Protein AF-A0A2N6BPS7-F1 (afdb_monomer)

Mean predicted aligned error: 17.04 Å

Structure (mmCIF, N/CA/C/O backbone):
data_AF-A0A2N6BPS7-F1
#
_entry.id   AF-A0A2N6BPS7-F1
#
loop_
_atom_site.group_PDB
_atom_site.id
_atom_site.type_symbol
_atom_site.label_atom_id
_atom_site.label_alt_id
_atom_site.label_comp_id
_atom_site.label_asym_id
_atom_site.label_entity_id
_atom_site.label_seq_id
_atom_site.pdbx_PDB_ins_code
_atom_site.Cartn_x
_atom_site.Cartn_y
_atom_site.Cartn_z
_atom_site.occupancy
_atom_site.B_iso_or_equiv
_atom_site.auth_seq_id
_atom_site.auth_comp_id
_atom_site.auth_asym_id
_atom_site.auth_atom_id
_atom_site.pdbx_PDB_model_num
ATOM 1 N N . MET A 1 1 ? -0.741 11.183 -19.693 1.00 70.31 1 MET A N 1
ATOM 2 C CA . MET A 1 1 ? -1.559 11.197 -18.468 1.00 70.31 1 MET A CA 1
ATOM 3 C C . MET A 1 1 ? -0.658 11.406 -17.263 1.00 70.31 1 MET A C 1
ATOM 5 O O . MET A 1 1 ? 0.378 10.747 -17.162 1.00 70.31 1 MET A O 1
ATOM 9 N N . LEU A 1 2 ? -1.003 12.366 -16.413 1.00 84.62 2 LEU A N 1
ATOM 10 C CA . LEU A 1 2 ? -0.282 12.670 -15.183 1.00 84.62 2 LEU A CA 1
ATOM 11 C C . LEU A 1 2 ? -0.725 11.719 -14.065 1.00 84.62 2 LEU A C 1
ATOM 13 O O . LEU A 1 2 ? -1.817 11.163 -14.096 1.00 84.62 2 LEU A O 1
ATOM 17 N N . GLU A 1 3 ? 0.127 11.543 -13.060 1.00 84.06 3 GLU A N 1
ATOM 18 C CA . GLU A 1 3 ? -0.189 10.734 -11.872 1.00 84.06 3 GLU A CA 1
ATOM 19 C C . GLU A 1 3 ? -1.442 11.251 -11.153 1.00 84.06 3 GLU A C 1
ATOM 21 O O . GLU A 1 3 ? -2.293 10.469 -10.745 1.00 84.06 3 GLU A O 1
ATOM 26 N N . ARG A 1 4 ? -1.616 12.577 -11.141 1.00 89.88 4 ARG A N 1
ATOM 27 C CA . ARG A 1 4 ? -2.805 13.255 -10.623 1.00 89.88 4 ARG A CA 1
ATOM 28 C C . ARG A 1 4 ? -4.097 12.834 -11.327 1.00 89.88 4 ARG A C 1
ATOM 30 O O . ARG A 1 4 ? -5.117 12.706 -10.665 1.00 89.88 4 ARG A O 1
ATOM 37 N N . ASP A 1 5 ? -4.056 12.602 -12.639 1.00 90.56 5 ASP A N 1
ATOM 38 C CA . ASP A 1 5 ? -5.239 12.194 -13.408 1.00 90.56 5 ASP A CA 1
ATOM 39 C C . ASP A 1 5 ? -5.647 10.760 -13.043 1.00 90.56 5 ASP A C 1
ATOM 41 O O . ASP A 1 5 ? -6.827 10.460 -12.882 1.00 90.56 5 ASP A O 1
ATOM 45 N N . ILE A 1 6 ? -4.656 9.875 -12.870 1.00 90.88 6 ILE A N 1
ATOM 46 C CA . ILE A 1 6 ? -4.868 8.497 -12.406 1.00 90.88 6 ILE A CA 1
ATOM 47 C C . ILE A 1 6 ? -5.486 8.517 -11.005 1.00 90.88 6 ILE A C 1
ATOM 49 O O . ILE A 1 6 ? -6.453 7.808 -10.733 1.00 90.88 6 ILE A O 1
ATOM 53 N N . GLN A 1 7 ? -4.923 9.338 -10.122 1.00 94.31 7 GLN A N 1
ATOM 54 C CA . GLN A 1 7 ? -5.381 9.484 -8.750 1.00 94.31 7 GLN A CA 1
ATOM 55 C C . GLN A 1 7 ? -6.817 10.006 -8.679 1.00 94.31 7 GLN A C 1
ATOM 57 O O . GLN A 1 7 ? -7.627 9.437 -7.953 1.00 94.31 7 GLN A O 1
ATOM 62 N N . GLU A 1 8 ? -7.145 11.035 -9.465 1.00 94.94 8 GLU A N 1
ATOM 63 C CA . GLU A 1 8 ? -8.507 11.562 -9.577 1.00 94.94 8 GLU A CA 1
ATOM 64 C C . GLU A 1 8 ? -9.477 10.484 -10.068 1.00 94.94 8 GLU A C 1
ATOM 66 O O . GLU A 1 8 ? -10.518 10.258 -9.455 1.00 94.94 8 GLU A O 1
ATOM 71 N N . TYR A 1 9 ? -9.102 9.746 -11.118 1.00 92.56 9 TYR A N 1
ATOM 72 C CA . TYR A 1 9 ? -9.930 8.673 -11.655 1.00 92.56 9 TYR A CA 1
ATOM 73 C C . TYR A 1 9 ? -10.255 7.607 -10.604 1.00 92.56 9 TYR A C 1
ATOM 75 O O . TYR A 1 9 ? -11.421 7.250 -10.451 1.00 92.56 9 TYR A O 1
ATOM 83 N N . PHE A 1 10 ? -9.260 7.109 -9.864 1.00 93.25 10 PHE A N 1
ATOM 84 C CA . PHE A 1 10 ? -9.488 6.095 -8.828 1.00 93.25 10 PHE A CA 1
ATOM 85 C C . PHE A 1 10 ? -10.231 6.639 -7.606 1.00 93.25 10 PHE A C 1
ATOM 87 O O . PHE A 1 10 ? -10.987 5.899 -6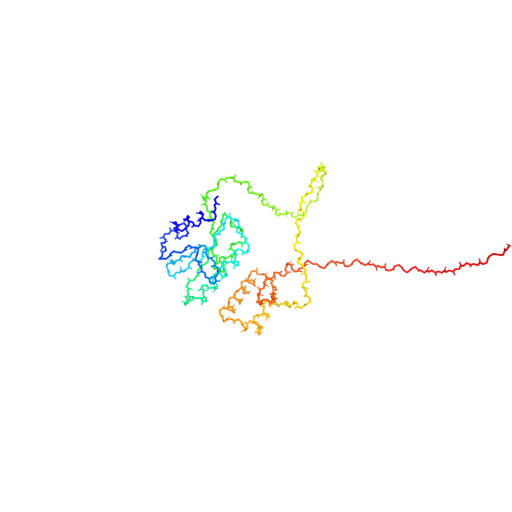.980 1.00 93.25 10 PHE A O 1
ATOM 94 N N . PHE A 1 11 ? -10.041 7.915 -7.270 1.00 95.56 11 PHE A N 1
ATOM 95 C CA . PHE A 1 11 ? -10.764 8.568 -6.182 1.00 95.56 11 PHE A CA 1
ATOM 96 C C . PHE A 1 11 ? -12.259 8.739 -6.488 1.00 95.56 11 PHE A C 1
ATOM 98 O O . PHE A 1 11 ? -13.098 8.596 -5.593 1.00 95.56 11 PHE A O 1
ATOM 105 N N . GLU A 1 12 ? -12.589 9.016 -7.749 1.00 95.00 12 GLU A N 1
ATOM 106 C CA . GLU A 1 12 ? -13.969 9.129 -8.230 1.00 95.00 12 GLU A CA 1
ATOM 107 C C . GLU A 1 12 ? -14.581 7.779 -8.627 1.00 95.00 12 GLU A C 1
ATOM 109 O O . GLU A 1 12 ? -15.800 7.648 -8.661 1.00 95.00 12 GLU A O 1
ATOM 114 N N . ASN A 1 13 ? -13.757 6.756 -8.882 1.00 92.94 13 ASN A N 1
ATOM 115 C CA . ASN A 1 13 ? -14.203 5.423 -9.295 1.00 92.94 13 ASN A CA 1
ATOM 116 C C . ASN A 1 13 ? -13.609 4.296 -8.417 1.00 92.94 13 ASN A C 1
ATOM 118 O O . ASN A 1 13 ? -12.912 3.409 -8.933 1.00 92.94 13 ASN A O 1
ATOM 122 N N . PRO A 1 14 ? -13.874 4.274 -7.096 1.00 92.50 14 PRO A N 1
ATOM 123 C CA . PRO A 1 14 ? -13.318 3.271 -6.180 1.00 92.50 14 PRO A CA 1
ATOM 124 C C . PRO A 1 14 ? -13.726 1.829 -6.529 1.00 92.50 14 PRO A C 1
ATOM 126 O O . PRO A 1 14 ? -12.973 0.886 -6.266 1.00 92.50 14 PRO A O 1
ATOM 129 N N . GLN A 1 15 ? -14.866 1.636 -7.199 1.00 90.31 15 GLN A N 1
ATOM 130 C CA . GLN A 1 15 ? -15.349 0.348 -7.704 1.00 90.31 15 GLN A CA 1
ATOM 131 C C . GLN A 1 15 ? -14.377 -0.329 -8.681 1.00 90.31 15 GLN A C 1
ATOM 133 O O . GLN A 1 15 ? -14.399 -1.549 -8.831 1.00 90.31 15 GLN A O 1
ATOM 138 N N . VAL A 1 16 ? -13.471 0.425 -9.311 1.00 89.12 16 VAL A N 1
ATOM 139 C CA . VAL A 1 16 ? -12.416 -0.157 -10.157 1.00 89.12 16 VAL A CA 1
ATOM 140 C C . VAL A 1 16 ? -11.470 -1.031 -9.326 1.00 89.12 16 VAL A C 1
ATOM 142 O O . VAL A 1 16 ? -10.963 -2.039 -9.819 1.00 89.12 16 VAL A O 1
ATOM 145 N N . ILE A 1 17 ? -11.263 -0.678 -8.055 1.00 89.12 17 ILE A N 1
ATOM 146 C CA . ILE A 1 17 ? -10.413 -1.418 -7.116 1.00 89.12 17 ILE A CA 1
ATOM 147 C C . ILE A 1 17 ? -11.262 -2.385 -6.284 1.00 89.12 17 ILE A C 1
ATOM 149 O O . ILE A 1 17 ? -10.925 -3.563 -6.160 1.00 89.12 17 ILE A O 1
ATOM 153 N N . PHE A 1 18 ? -12.394 -1.915 -5.755 1.00 89.81 18 PHE A N 1
ATOM 154 C CA . PHE A 1 18 ? -13.196 -2.648 -4.768 1.00 89.81 18 PHE A CA 1
ATOM 155 C C . PHE A 1 18 ? -14.409 -3.395 -5.348 1.00 89.81 18 PHE A C 1
ATOM 157 O O . PHE A 1 18 ? -15.172 -4.012 -4.600 1.00 89.81 18 PHE A O 1
ATOM 164 N N . LYS A 1 19 ? -14.561 -3.404 -6.680 1.00 84.88 19 LYS A N 1
ATOM 165 C CA . LYS A 1 19 ? -15.618 -4.058 -7.477 1.00 84.88 19 LYS A CA 1
ATOM 166 C C . LYS A 1 19 ? -17.040 -3.581 -7.180 1.00 84.88 19 LYS A C 1
ATOM 168 O O . LYS A 1 19 ? -17.652 -2.946 -8.024 1.00 84.88 19 LYS A O 1
ATOM 173 N N . THR A 1 20 ? -17.582 -3.943 -6.022 1.00 80.88 20 THR A N 1
ATOM 174 C CA . THR A 1 20 ? -18.985 -3.698 -5.640 1.00 80.88 20 THR A CA 1
ATOM 175 C C . THR A 1 20 ? -19.116 -3.017 -4.283 1.00 80.88 20 THR A C 1
ATOM 177 O O . THR A 1 20 ? -20.228 -2.857 -3.791 1.00 80.88 20 THR A O 1
ATOM 180 N N . LYS A 1 21 ? -17.995 -2.687 -3.637 1.00 88.00 21 LYS A N 1
ATOM 181 C CA . LYS A 1 21 ? -17.986 -2.100 -2.300 1.00 88.00 21 LYS A CA 1
ATOM 182 C C . LYS A 1 21 ? -17.689 -0.613 -2.392 1.00 88.00 21 LYS A C 1
ATOM 184 O O . LYS A 1 21 ? -16.664 -0.225 -2.949 1.00 88.00 21 LYS A O 1
ATOM 189 N N . GLU A 1 22 ? -18.576 0.181 -1.811 1.00 92.00 22 GLU A N 1
ATOM 190 C CA . GLU A 1 22 ? -18.392 1.620 -1.674 1.00 92.00 22 GLU A CA 1
ATOM 191 C C . GLU A 1 22 ? -17.576 1.931 -0.410 1.00 92.00 22 GLU A C 1
ATOM 193 O O . GLU A 1 22 ? -17.849 1.359 0.653 1.00 92.00 22 GLU A O 1
ATOM 198 N N . PRO A 1 23 ? -16.575 2.822 -0.483 1.00 94.44 23 PRO A N 1
ATOM 199 C CA . PRO A 1 23 ? -15.844 3.253 0.699 1.00 94.44 23 PRO A CA 1
ATOM 200 C C . PRO A 1 23 ? -16.729 4.042 1.670 1.00 94.44 23 PRO A C 1
ATOM 202 O O . PRO A 1 23 ? -17.398 4.997 1.281 1.00 94.44 23 PRO A O 1
ATOM 205 N N . LYS A 1 24 ? -16.656 3.708 2.964 1.00 96.19 24 LYS A N 1
ATOM 206 C CA . LYS A 1 24 ? -17.214 4.524 4.057 1.00 96.19 24 LYS A CA 1
ATOM 207 C C . LYS A 1 24 ? -16.483 5.864 4.174 1.00 96.19 24 LYS A C 1
ATOM 209 O O . LYS A 1 24 ? -17.080 6.866 4.552 1.00 96.19 24 LYS A O 1
ATOM 214 N N . GLN A 1 25 ? -15.182 5.870 3.883 1.00 96.25 25 GLN A N 1
ATOM 215 C CA . GLN A 1 25 ? -14.341 7.068 3.865 1.00 96.25 25 GLN A CA 1
ATOM 216 C C . GLN A 1 25 ? -13.385 7.011 2.676 1.00 96.25 25 GLN A C 1
ATOM 218 O O . GLN A 1 25 ? -12.882 5.937 2.334 1.00 96.25 25 GLN A O 1
ATOM 223 N N . LYS A 1 26 ? -13.119 8.174 2.076 1.00 97.06 26 LYS A N 1
ATOM 224 C CA . LYS A 1 26 ? -12.102 8.354 1.041 1.00 97.06 26 LYS A CA 1
ATOM 225 C C . LYS A 1 26 ? -11.266 9.595 1.328 1.00 97.06 26 LYS A C 1
ATOM 227 O O . LYS A 1 26 ? -11.815 10.659 1.603 1.00 97.06 26 LYS A O 1
ATOM 232 N N . ALA A 1 27 ? -9.952 9.461 1.230 1.00 97.50 27 ALA A N 1
ATOM 233 C CA . ALA A 1 27 ? -9.010 10.566 1.281 1.00 97.50 27 ALA A CA 1
ATOM 234 C C . ALA A 1 27 ? -8.020 10.453 0.119 1.00 97.50 27 ALA A C 1
ATOM 236 O O . ALA A 1 27 ? -7.554 9.366 -0.225 1.00 97.50 27 ALA A O 1
ATOM 237 N N . LYS A 1 28 ? -7.714 11.602 -0.479 1.00 97.06 28 LYS A N 1
ATOM 238 C CA . LYS A 1 28 ? -6.693 11.770 -1.509 1.00 97.06 28 LYS A CA 1
ATOM 239 C C . LYS A 1 28 ? -5.547 12.566 -0.902 1.00 97.06 28 LYS A C 1
ATOM 241 O O . LYS A 1 28 ? -5.817 13.508 -0.161 1.00 97.06 28 LYS A O 1
ATOM 246 N N . GLU A 1 29 ? -4.304 12.216 -1.228 1.00 96.50 29 GLU A N 1
ATOM 247 C CA . GLU A 1 29 ? -3.124 12.931 -0.721 1.00 96.50 29 GLU A CA 1
ATOM 248 C C . GLU A 1 29 ? -3.081 12.977 0.825 1.00 96.50 29 GLU A C 1
ATOM 250 O O . GLU A 1 29 ? -2.721 13.990 1.429 1.00 96.50 29 GLU A O 1
ATOM 255 N N . TYR A 1 30 ? -3.464 11.874 1.480 1.00 97.31 30 TYR A N 1
ATOM 256 C CA . TYR A 1 30 ? -3.534 11.800 2.940 1.00 97.31 30 TYR A CA 1
ATOM 257 C C . TYR A 1 30 ? -2.142 11.977 3.546 1.00 97.31 30 TYR A C 1
ATOM 259 O O . TYR A 1 30 ? -1.217 11.229 3.228 1.00 97.31 30 TYR A O 1
ATOM 267 N N . SER A 1 31 ? -1.988 12.983 4.404 1.00 96.75 31 SER A N 1
ATOM 268 C CA . SER A 1 31 ? -0.700 13.320 5.005 1.00 96.75 31 SER A CA 1
ATOM 269 C C . SER A 1 31 ? -0.548 12.681 6.380 1.00 96.75 31 SER A C 1
ATOM 271 O O . SER A 1 31 ? -1.413 12.852 7.232 1.00 96.75 31 SER A O 1
ATOM 273 N N . ILE A 1 32 ? 0.572 11.993 6.600 1.00 95.44 32 ILE A N 1
ATOM 274 C CA . ILE A 1 32 ? 0.926 11.348 7.868 1.00 95.44 32 ILE A CA 1
ATOM 275 C C . ILE A 1 32 ? 2.421 11.503 8.127 1.00 95.44 32 ILE A C 1
ATOM 277 O O . ILE A 1 32 ? 3.236 11.186 7.263 1.00 95.44 32 ILE A O 1
ATOM 281 N N . ASN A 1 33 ? 2.802 12.036 9.291 1.00 93.12 33 ASN A N 1
ATOM 282 C CA . ASN A 1 33 ? 4.206 12.242 9.682 1.00 93.12 33 ASN A CA 1
ATOM 283 C C . ASN A 1 33 ? 5.079 12.909 8.594 1.00 93.12 33 ASN A C 1
ATOM 285 O O . ASN A 1 33 ? 6.229 12.534 8.367 1.00 93.12 33 ASN A O 1
ATOM 289 N N . GLY A 1 34 ? 4.518 13.892 7.878 1.00 93.81 34 GLY A N 1
ATOM 290 C CA . GLY A 1 34 ? 5.201 14.608 6.789 1.00 93.81 34 GLY A CA 1
ATOM 291 C C . GLY A 1 34 ? 5.350 13.820 5.478 1.00 93.81 34 GLY A C 1
ATOM 292 O O . GLY A 1 34 ? 5.966 14.315 4.534 1.00 93.81 34 GLY A O 1
ATOM 293 N N . LYS A 1 35 ? 4.788 12.611 5.397 1.00 95.38 35 LYS A N 1
ATOM 294 C CA . LYS A 1 35 ? 4.645 11.810 4.176 1.00 95.38 35 LYS A CA 1
ATOM 295 C C . LYS A 1 35 ? 3.232 11.932 3.626 1.00 95.38 35 LYS A C 1
ATOM 297 O O . LYS A 1 35 ? 2.320 12.346 4.335 1.00 95.38 35 LYS A O 1
ATOM 302 N N . ARG A 1 36 ? 3.056 11.558 2.360 1.00 97.12 36 ARG A N 1
ATOM 303 C CA . ARG A 1 36 ? 1.778 11.644 1.656 1.00 97.12 36 ARG A CA 1
ATOM 304 C C . ARG A 1 36 ? 1.449 10.308 1.008 1.00 97.12 36 ARG A C 1
ATOM 306 O O . ARG A 1 36 ? 2.225 9.829 0.188 1.00 97.12 36 ARG A O 1
ATOM 313 N N . ILE A 1 37 ? 0.299 9.757 1.368 1.00 97.62 37 ILE A N 1
ATOM 314 C CA . ILE A 1 37 ? -0.305 8.572 0.762 1.00 97.62 37 ILE A CA 1
ATOM 315 C C . ILE A 1 37 ? -1.172 9.035 -0.411 1.00 97.62 37 ILE A C 1
ATOM 317 O O . ILE A 1 37 ? -1.951 9.982 -0.257 1.00 97.62 37 ILE A O 1
ATOM 321 N N . ASP A 1 38 ? -1.076 8.378 -1.567 1.00 97.56 38 ASP A N 1
ATOM 322 C CA . ASP A 1 38 ? -1.859 8.778 -2.741 1.00 97.56 38 ASP A CA 1
ATOM 323 C C . ASP A 1 38 ? -3.364 8.668 -2.484 1.00 97.56 38 ASP A C 1
ATOM 325 O O . ASP A 1 38 ? -4.090 9.654 -2.655 1.00 97.56 38 ASP A O 1
ATOM 329 N N . LEU A 1 39 ? -3.836 7.497 -2.044 1.00 98.06 39 LEU A N 1
ATOM 330 C CA . LEU A 1 39 ? -5.231 7.284 -1.661 1.00 98.06 39 LEU A CA 1
ATOM 331 C C . LEU A 1 39 ? -5.329 6.448 -0.382 1.00 98.06 39 LEU A C 1
ATOM 333 O O . LEU A 1 39 ? -4.613 5.460 -0.204 1.00 98.06 39 LEU A O 1
ATOM 337 N N . LEU A 1 40 ? -6.274 6.820 0.476 1.00 98.06 40 LEU A N 1
ATOM 338 C CA . LEU A 1 40 ? -6.651 6.067 1.664 1.00 98.06 40 LEU A CA 1
ATOM 339 C C . LEU A 1 40 ? -8.169 5.874 1.663 1.00 98.06 40 LEU A C 1
ATOM 341 O O . LEU A 1 40 ? -8.924 6.847 1.618 1.00 98.06 40 LEU A O 1
ATOM 345 N N . PHE A 1 41 ? -8.618 4.623 1.711 1.00 97.94 41 PHE A N 1
ATOM 346 C CA . PHE A 1 41 ? -10.041 4.277 1.747 1.00 97.94 41 PHE A CA 1
ATOM 347 C C . PHE A 1 41 ? -10.374 3.450 2.977 1.00 97.94 41 PHE A C 1
ATOM 349 O O . PHE A 1 41 ? -9.584 2.596 3.352 1.00 97.94 41 PHE A O 1
ATOM 356 N N . LEU A 1 42 ? -11.562 3.632 3.551 1.00 96.56 42 LEU A N 1
ATOM 357 C CA . LEU A 1 42 ? -12.123 2.727 4.555 1.00 96.56 42 LEU A CA 1
ATOM 358 C C . LEU A 1 42 ? -13.241 1.906 3.913 1.00 96.56 42 LEU A C 1
ATOM 360 O O . LEU A 1 42 ? -14.284 2.462 3.573 1.00 96.56 42 LEU A O 1
ATOM 364 N N . VAL A 1 43 ? -13.047 0.598 3.757 1.00 95.88 43 VAL A N 1
ATOM 365 C CA . VAL A 1 43 ? -14.033 -0.322 3.167 1.00 95.88 43 VAL A CA 1
ATOM 366 C C . VAL A 1 43 ? -14.208 -1.503 4.113 1.00 95.88 43 VAL A C 1
ATOM 368 O O . VAL A 1 43 ? -13.228 -2.156 4.453 1.00 95.88 43 VAL A O 1
ATOM 371 N N . ASP A 1 44 ? -15.440 -1.777 4.547 1.00 94.44 44 ASP A N 1
ATOM 372 C CA . ASP A 1 44 ? -15.757 -2.849 5.508 1.00 94.44 44 ASP A CA 1
ATOM 373 C C . ASP A 1 44 ? -14.855 -2.855 6.754 1.00 94.44 44 ASP A C 1
ATOM 375 O O . ASP A 1 44 ? -14.347 -3.895 7.162 1.00 94.44 44 ASP A O 1
ATOM 379 N N . ASP A 1 45 ? -14.625 -1.672 7.332 1.00 94.38 45 ASP A N 1
ATOM 380 C CA . ASP A 1 45 ? -13.795 -1.487 8.533 1.00 94.38 45 ASP A CA 1
ATOM 381 C C . ASP A 1 45 ? -12.319 -1.891 8.340 1.00 94.38 45 ASP A C 1
ATOM 383 O O . ASP A 1 45 ? -11.590 -2.142 9.300 1.00 94.38 45 ASP A O 1
ATOM 387 N N . ILE A 1 46 ? -11.871 -1.911 7.079 1.00 95.12 46 ILE A N 1
ATOM 388 C CA . ILE A 1 46 ? -10.482 -2.088 6.662 1.00 95.12 46 ILE A CA 1
ATOM 389 C C . ILE A 1 46 ? -10.020 -0.825 5.936 1.00 95.12 46 ILE A C 1
ATOM 391 O O . ILE A 1 46 ? -10.623 -0.400 4.947 1.00 95.12 46 ILE A O 1
ATOM 395 N N . TYR A 1 47 ? -8.920 -0.242 6.398 1.00 96.88 47 TYR A N 1
ATOM 396 C CA . TYR A 1 47 ? -8.242 0.842 5.704 1.00 96.88 47 TYR A CA 1
ATOM 397 C C . TYR A 1 47 ? -7.339 0.284 4.601 1.00 96.88 47 TYR A C 1
ATOM 399 O O . TYR A 1 47 ? -6.454 -0.535 4.845 1.00 96.88 47 TYR A O 1
ATOM 407 N N . PHE A 1 48 ? -7.543 0.753 3.377 1.00 97.69 48 PHE A N 1
ATOM 408 C CA . PHE A 1 48 ? -6.742 0.431 2.207 1.00 97.69 48 PHE A CA 1
ATOM 409 C C . PHE A 1 48 ? -5.814 1.595 1.885 1.00 97.69 48 PHE A C 1
ATOM 411 O O . PHE A 1 48 ? -6.264 2.658 1.455 1.00 97.69 48 PHE A O 1
ATOM 418 N N . ILE A 1 49 ? -4.520 1.360 2.076 1.00 98.06 49 ILE A N 1
ATOM 419 C CA . ILE A 1 49 ? -3.425 2.243 1.682 1.00 98.06 49 ILE A CA 1
ATOM 420 C C . ILE A 1 49 ? -3.115 1.934 0.224 1.00 98.06 49 ILE A C 1
ATOM 422 O O . ILE A 1 49 ? -2.678 0.823 -0.085 1.00 98.06 49 ILE A O 1
ATOM 426 N N . ILE A 1 50 ? -3.346 2.885 -0.674 1.00 97.81 50 ILE A N 1
ATOM 427 C CA . ILE A 1 50 ? -3.118 2.679 -2.103 1.00 97.81 50 ILE A CA 1
ATOM 428 C C . ILE A 1 50 ? -2.041 3.638 -2.577 1.00 97.81 50 ILE A C 1
ATOM 430 O O . ILE A 1 50 ? -2.199 4.853 -2.486 1.00 97.81 50 ILE A O 1
ATOM 434 N N . GLU A 1 51 ? -0.973 3.061 -3.114 1.00 97.44 51 GLU A N 1
ATOM 435 C CA . GLU A 1 51 ? 0.124 3.780 -3.749 1.00 97.44 51 GLU A CA 1
ATOM 436 C C . GLU A 1 51 ? 0.039 3.575 -5.266 1.00 97.44 51 GLU A C 1
ATOM 438 O O . GLU A 1 51 ? 0.015 2.440 -5.765 1.00 97.44 51 GLU A O 1
ATOM 443 N N . LEU A 1 52 ? -0.023 4.679 -6.008 1.00 96.62 52 LEU A N 1
ATOM 444 C CA . LEU A 1 52 ? -0.199 4.704 -7.452 1.00 96.62 52 LEU A CA 1
ATOM 445 C C . LEU A 1 52 ? 1.140 4.978 -8.132 1.00 96.62 52 LEU A C 1
ATOM 447 O O . LEU A 1 52 ? 1.947 5.792 -7.695 1.00 96.62 52 LEU A O 1
ATOM 451 N N . LYS A 1 53 ? 1.387 4.316 -9.261 1.00 94.88 53 LYS A N 1
ATOM 452 C CA . LYS A 1 53 ? 2.564 4.573 -10.093 1.00 94.88 53 LYS A CA 1
ATOM 453 C C . LYS A 1 53 ? 2.155 4.732 -11.536 1.00 94.88 53 LYS A C 1
ATOM 455 O O . LYS A 1 53 ? 1.451 3.897 -12.085 1.00 94.88 53 LYS A O 1
ATOM 460 N N . ARG A 1 54 ? 2.678 5.766 -12.193 1.00 93.50 54 ARG A N 1
ATOM 461 C CA . ARG A 1 54 ? 2.545 5.949 -13.651 1.00 93.50 54 ARG A CA 1
ATOM 462 C C . ARG A 1 54 ? 3.525 5.103 -14.475 1.00 93.50 54 ARG A C 1
ATOM 464 O O . ARG A 1 54 ? 3.435 5.065 -15.697 1.00 93.50 54 ARG A O 1
ATOM 471 N N . VAL A 1 55 ? 4.494 4.472 -13.817 1.00 93.00 55 VAL A N 1
ATOM 472 C CA . VAL A 1 55 ? 5.536 3.627 -14.420 1.00 93.00 55 VAL A CA 1
ATOM 473 C C . VAL A 1 55 ? 5.347 2.169 -13.994 1.00 93.00 55 VAL A C 1
ATOM 475 O O . VAL A 1 55 ? 4.621 1.920 -13.028 1.00 93.00 55 VAL A O 1
ATOM 478 N N . PRO A 1 56 ? 5.977 1.190 -14.676 1.00 94.81 56 PRO A N 1
ATOM 479 C CA . PRO A 1 56 ? 6.020 -0.186 -14.193 1.00 94.81 56 PRO A CA 1
ATOM 480 C C . PRO A 1 56 ? 6.449 -0.268 -12.728 1.00 94.81 56 PRO A C 1
ATOM 482 O O . PRO A 1 56 ? 7.286 0.513 -12.268 1.00 94.81 56 PRO A O 1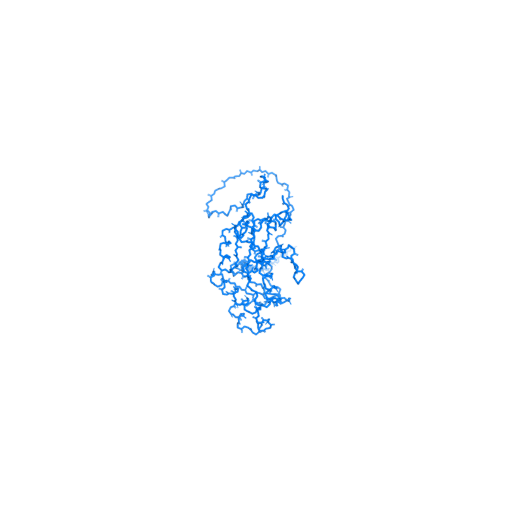
ATOM 485 N N . LEU A 1 57 ? 5.877 -1.223 -11.999 1.00 95.62 57 LEU A N 1
ATOM 486 C CA . LEU A 1 57 ? 6.186 -1.377 -10.587 1.00 95.62 57 LEU A CA 1
ATOM 487 C C . LEU A 1 57 ? 7.664 -1.757 -10.403 1.00 95.62 57 LEU A C 1
ATOM 489 O O . LEU A 1 57 ? 8.140 -2.742 -10.969 1.00 95.62 57 LEU A O 1
ATOM 493 N N . ALA A 1 58 ? 8.373 -0.981 -9.592 1.00 93.50 58 ALA A N 1
ATOM 494 C CA . ALA A 1 58 ? 9.753 -1.202 -9.201 1.00 93.50 58 ALA A CA 1
ATOM 495 C C . ALA A 1 58 ? 9.817 -1.610 -7.716 1.00 93.50 58 ALA A C 1
ATOM 497 O O . ALA A 1 58 ? 8.846 -1.440 -6.974 1.00 93.50 58 ALA A O 1
ATOM 498 N N . ARG A 1 59 ? 10.932 -2.205 -7.276 1.00 88.31 59 ARG A N 1
ATOM 499 C CA . ARG A 1 59 ? 11.038 -2.775 -5.915 1.00 88.31 59 ARG A CA 1
ATOM 500 C C . ARG A 1 59 ? 11.031 -1.693 -4.838 1.00 88.31 59 ARG A C 1
ATOM 502 O O . ARG A 1 59 ? 10.485 -1.899 -3.762 1.00 88.31 59 ARG A O 1
ATOM 509 N N . GLU A 1 60 ? 11.590 -0.533 -5.145 1.00 86.62 60 GLU A N 1
ATOM 510 C CA . GLU A 1 60 ? 11.603 0.648 -4.287 1.00 86.62 60 GLU A CA 1
ATOM 511 C C . GLU A 1 60 ? 10.194 1.131 -3.908 1.00 86.62 60 GLU A C 1
ATOM 513 O O . GLU A 1 60 ? 10.009 1.655 -2.813 1.00 86.62 60 GLU A O 1
ATOM 518 N N . HIS A 1 61 ? 9.182 0.882 -4.748 1.00 92.69 61 HIS A N 1
ATOM 519 C CA . HIS A 1 61 ? 7.797 1.266 -4.457 1.00 92.69 61 HIS A CA 1
ATOM 520 C C . HIS A 1 61 ? 7.196 0.459 -3.293 1.00 92.69 61 HIS A C 1
ATOM 522 O O . HIS A 1 61 ? 6.296 0.936 -2.612 1.00 92.69 61 HIS A O 1
ATOM 528 N N . ILE A 1 62 ? 7.716 -0.746 -3.025 1.00 91.56 62 ILE A N 1
ATOM 529 C CA . ILE A 1 62 ? 7.293 -1.578 -1.889 1.00 91.56 62 ILE A CA 1
ATOM 530 C C . ILE A 1 62 ? 7.657 -0.892 -0.569 1.00 91.56 62 ILE A C 1
ATOM 532 O O . ILE A 1 62 ? 6.870 -0.893 0.372 1.00 91.56 62 ILE A O 1
ATOM 536 N N . GLY A 1 63 ? 8.844 -0.278 -0.508 1.00 87.44 63 GLY A N 1
ATOM 537 C CA . GLY A 1 63 ? 9.305 0.423 0.688 1.00 87.44 63 GLY A CA 1
ATOM 538 C C . GLY A 1 63 ? 8.384 1.582 1.068 1.00 87.44 63 GLY A C 1
ATOM 539 O O . GLY A 1 63 ? 8.133 1.784 2.248 1.00 87.44 63 GLY A O 1
ATOM 540 N N . GLN A 1 64 ? 7.829 2.283 0.075 1.00 91.12 64 GLN A N 1
ATOM 541 C CA . GLN A 1 64 ? 6.921 3.413 0.297 1.00 91.12 64 GLN A CA 1
ATOM 542 C C . GLN A 1 64 ? 5.612 2.968 0.957 1.00 91.12 64 GLN A C 1
ATOM 544 O O . GLN A 1 64 ? 5.237 3.501 1.996 1.00 91.12 64 GLN A O 1
ATOM 549 N N . VAL A 1 65 ? 4.946 1.943 0.412 1.00 94.50 65 VAL A N 1
ATOM 550 C CA . VAL A 1 65 ? 3.667 1.479 0.975 1.00 94.50 65 VAL A CA 1
ATOM 551 C C . VAL A 1 65 ? 3.839 0.838 2.361 1.00 94.50 65 VAL A C 1
ATOM 553 O O . VAL A 1 65 ? 2.989 1.022 3.231 1.00 94.50 65 VAL A O 1
ATOM 556 N N . LEU A 1 66 ? 4.965 0.153 2.600 1.00 91.44 66 LEU A N 1
ATOM 557 C CA . LEU A 1 66 ? 5.312 -0.385 3.921 1.00 91.44 66 LEU A CA 1
ATOM 558 C C . LEU A 1 66 ? 5.597 0.722 4.944 1.00 91.44 66 LEU A C 1
ATOM 560 O O . LEU A 1 66 ? 5.177 0.604 6.093 1.00 91.44 66 LEU A O 1
ATOM 564 N N . GLU A 1 67 ? 6.287 1.794 4.538 1.00 91.38 67 GLU A N 1
ATOM 565 C CA . GLU A 1 67 ? 6.530 2.963 5.393 1.00 91.38 67 GLU A CA 1
ATOM 566 C C . GLU A 1 67 ? 5.194 3.554 5.876 1.00 91.38 67 GLU A C 1
ATOM 568 O O . GLU A 1 67 ? 5.011 3.756 7.077 1.00 91.38 67 GLU A O 1
ATOM 573 N N . TYR A 1 68 ? 4.224 3.727 4.972 1.00 95.06 68 TYR A N 1
ATOM 574 C CA . TYR A 1 68 ? 2.892 4.237 5.319 1.00 95.06 68 TYR A CA 1
ATOM 575 C C . TYR A 1 68 ? 2.108 3.295 6.229 1.00 95.06 68 TYR A C 1
ATOM 577 O O . TYR A 1 68 ? 1.456 3.754 7.166 1.00 95.06 68 TYR A O 1
ATOM 585 N N . TYR A 1 69 ? 2.182 1.984 5.978 1.00 94.44 69 TYR A N 1
ATOM 586 C CA . TYR A 1 69 ? 1.545 0.980 6.827 1.00 94.44 69 TYR A CA 1
ATOM 587 C C . TYR A 1 69 ? 2.034 1.078 8.272 1.00 94.44 69 TYR A C 1
ATOM 589 O O . TYR A 1 69 ? 1.216 1.104 9.188 1.00 94.44 69 TYR A O 1
ATOM 597 N N . CYS A 1 70 ? 3.350 1.170 8.480 1.00 92.50 70 CYS A N 1
ATOM 598 C CA . CYS A 1 70 ? 3.919 1.315 9.818 1.00 92.50 70 CYS A CA 1
ATOM 599 C C . CYS A 1 70 ? 3.446 2.608 10.492 1.00 92.50 70 CYS A C 1
ATOM 601 O O . CYS A 1 70 ? 2.990 2.559 11.628 1.00 92.50 70 CYS A O 1
ATOM 603 N N . MET A 1 71 ? 3.478 3.739 9.777 1.00 92.56 71 MET A N 1
ATOM 604 C CA . MET A 1 71 ? 3.043 5.027 10.328 1.00 92.56 71 MET A CA 1
ATOM 605 C C . MET A 1 71 ? 1.567 5.014 10.745 1.00 92.56 71 MET A C 1
ATOM 607 O O . MET A 1 71 ? 1.249 5.417 11.859 1.00 92.56 71 MET A O 1
ATOM 611 N N . LEU A 1 72 ? 0.673 4.508 9.887 1.00 93.81 72 LEU A N 1
ATOM 612 C CA . LEU A 1 72 ? -0.758 4.425 10.204 1.00 93.81 72 LEU A CA 1
ATOM 613 C C . LEU A 1 72 ? -1.036 3.465 11.358 1.00 93.81 72 LEU A C 1
ATOM 615 O O . LEU A 1 72 ? -1.921 3.721 12.166 1.00 93.81 72 LEU A O 1
ATOM 619 N N . LYS A 1 73 ? -0.282 2.369 11.449 1.00 91.44 73 LYS A N 1
ATOM 620 C CA . LYS A 1 73 ? -0.419 1.401 12.538 1.00 91.44 73 LYS A CA 1
ATOM 621 C C . LYS A 1 73 ? 0.037 1.952 13.887 1.00 91.44 73 LYS A C 1
ATOM 623 O O . LYS A 1 73 ? -0.490 1.524 14.905 1.00 91.44 73 LYS A O 1
ATOM 628 N N . ASP A 1 74 ? 1.017 2.850 13.889 1.00 90.31 74 ASP A N 1
ATOM 629 C CA . ASP A 1 74 ? 1.487 3.510 15.107 1.00 90.31 74 ASP A CA 1
ATOM 630 C C . ASP A 1 74 ? 0.535 4.638 15.550 1.00 90.31 74 ASP A C 1
ATOM 632 O O . ASP A 1 74 ? 0.419 4.904 16.744 1.00 90.31 74 ASP A O 1
ATOM 636 N N . GLU A 1 75 ? -0.140 5.304 14.606 1.00 90.50 75 GLU A N 1
ATOM 637 C CA . GLU A 1 75 ? -1.059 6.416 14.894 1.00 90.50 75 GLU A CA 1
ATOM 638 C C . GLU A 1 75 ? -2.482 5.958 15.251 1.00 90.50 75 GLU A C 1
ATOM 640 O O . GLU A 1 75 ? -3.163 6.606 16.046 1.00 90.50 75 GLU A O 1
ATOM 645 N N . MET A 1 76 ? -2.944 4.849 14.673 1.00 88.19 76 MET A N 1
ATOM 646 C CA . MET A 1 76 ? -4.295 4.333 14.883 1.00 88.19 76 MET A CA 1
ATOM 647 C C . MET A 1 76 ? -4.294 3.173 15.883 1.00 88.19 76 MET A C 1
ATOM 649 O O . MET A 1 76 ? -3.426 2.302 15.844 1.00 88.19 76 MET A O 1
ATOM 653 N N . ASP A 1 77 ? -5.311 3.124 16.742 1.00 81.00 77 ASP A N 1
ATOM 654 C CA . ASP A 1 77 ? -5.500 2.025 17.689 1.00 81.00 77 ASP A CA 1
ATOM 655 C C . ASP A 1 77 ? -6.073 0.794 16.961 1.00 81.00 77 ASP A C 1
ATOM 657 O O . ASP A 1 77 ? -7.217 0.796 16.510 1.00 81.00 77 ASP A O 1
ATOM 661 N N . GLU A 1 78 ? -5.233 -0.224 16.772 1.00 72.44 78 GLU A N 1
ATOM 662 C CA . GLU A 1 78 ? -5.548 -1.508 16.121 1.00 72.44 78 GLU A CA 1
ATOM 663 C C . GLU A 1 78 ? -6.262 -1.435 14.745 1.00 72.44 78 GLU A C 1
ATOM 665 O O . GLU A 1 78 ? -7.256 -2.132 14.514 1.00 72.44 78 GLU A O 1
ATOM 670 N N . PRO A 1 79 ? -5.767 -0.659 13.759 1.00 80.38 79 PRO A N 1
ATOM 671 C CA . PRO A 1 79 ? -6.416 -0.589 12.458 1.00 80.38 79 PRO A CA 1
ATOM 672 C C . PRO A 1 79 ? -6.255 -1.901 11.674 1.00 80.38 79 PRO A C 1
ATOM 674 O O . PRO A 1 79 ? -5.150 -2.431 11.498 1.00 80.38 79 PRO A O 1
ATOM 677 N N . ASN A 1 80 ? -7.349 -2.379 11.079 1.00 92.75 80 ASN A N 1
ATOM 678 C CA . ASN A 1 80 ? -7.264 -3.360 10.002 1.00 92.75 80 ASN A CA 1
ATOM 679 C C . ASN A 1 80 ? -6.738 -2.657 8.747 1.00 92.75 80 ASN A C 1
ATOM 681 O O . ASN A 1 80 ? -7.488 -1.986 8.043 1.00 92.75 80 ASN A O 1
ATOM 685 N N . LEU A 1 81 ? -5.444 -2.793 8.467 1.00 94.56 81 LEU A N 1
ATOM 686 C CA . LEU A 1 81 ? -4.788 -2.165 7.320 1.00 94.56 81 LEU A CA 1
ATOM 687 C C . LEU A 1 81 ? -4.537 -3.179 6.197 1.00 94.56 81 LEU A C 1
ATOM 689 O O . LEU A 1 81 ? -4.090 -4.303 6.441 1.00 94.56 81 LEU A O 1
ATOM 693 N N . ARG A 1 82 ? -4.740 -2.751 4.952 1.00 96.06 82 ARG A N 1
ATOM 694 C CA . ARG A 1 82 ? -4.311 -3.449 3.734 1.00 96.06 82 ARG A CA 1
ATOM 695 C C . ARG A 1 82 ? -3.571 -2.501 2.805 1.00 96.06 82 ARG A C 1
ATOM 697 O O . ARG A 1 82 ? -3.844 -1.306 2.776 1.00 96.06 82 ARG A O 1
ATOM 704 N N . MET A 1 83 ? -2.647 -3.053 2.030 1.00 97.44 83 MET A N 1
ATOM 705 C CA . MET A 1 83 ? -1.800 -2.297 1.114 1.00 97.44 83 MET A CA 1
ATOM 706 C C . MET A 1 83 ? -2.091 -2.698 -0.328 1.00 97.44 83 MET A C 1
ATOM 708 O O . MET A 1 83 ? -2.171 -3.888 -0.637 1.00 97.44 83 MET A O 1
ATOM 712 N N . ILE A 1 84 ? -2.205 -1.710 -1.212 1.00 97.25 84 ILE A N 1
ATOM 713 C CA . ILE A 1 84 ? -2.367 -1.907 -2.650 1.00 97.25 84 ILE A CA 1
ATOM 714 C C . ILE A 1 84 ? -1.307 -1.090 -3.390 1.00 97.25 84 ILE A C 1
ATOM 716 O O . ILE A 1 84 ? -1.209 0.122 -3.220 1.00 97.25 84 ILE A O 1
ATOM 720 N N . LEU A 1 85 ? -0.548 -1.749 -4.264 1.00 97.00 85 LEU A N 1
ATOM 721 C CA . LEU A 1 85 ? 0.298 -1.094 -5.260 1.00 97.00 85 LEU A CA 1
ATOM 722 C C . LEU A 1 85 ? -0.400 -1.143 -6.617 1.00 97.00 85 LEU A C 1
ATOM 724 O O . LEU A 1 85 ? -0.632 -2.231 -7.155 1.00 97.00 85 LEU A O 1
ATOM 728 N N . ALA A 1 86 ? -0.712 0.018 -7.190 1.00 95.44 86 ALA A N 1
ATOM 729 C CA . ALA A 1 86 ? -1.327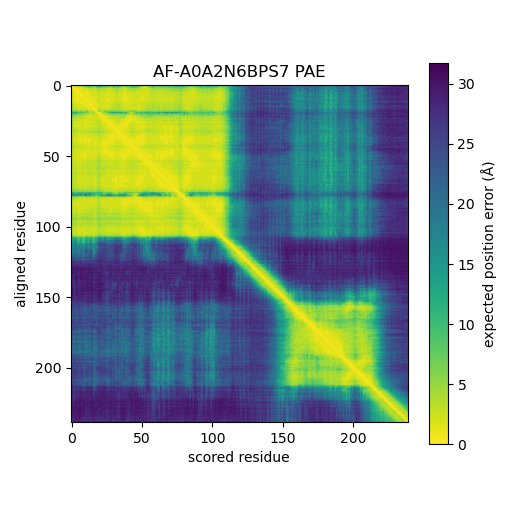 0.101 -8.508 1.00 95.44 86 ALA A CA 1
ATOM 730 C C . ALA A 1 86 ? -0.357 0.667 -9.550 1.00 95.44 86 ALA A C 1
ATOM 732 O O . ALA A 1 86 ? 0.192 1.753 -9.380 1.00 95.44 86 ALA A O 1
ATOM 733 N N . ALA A 1 87 ? -0.152 -0.057 -10.653 1.00 94.81 87 ALA A N 1
ATOM 734 C CA . ALA A 1 87 ? 0.739 0.373 -11.734 1.00 94.81 87 ALA A CA 1
ATOM 735 C C . ALA A 1 87 ? 0.278 -0.141 -13.115 1.00 94.81 87 ALA A C 1
ATOM 737 O O . ALA A 1 87 ? -0.390 -1.174 -13.189 1.00 94.81 87 ALA A O 1
ATOM 738 N N . PRO A 1 88 ? 0.669 0.499 -14.237 1.00 92.94 88 PRO A N 1
ATOM 739 C CA . PRO A 1 88 ? 0.344 0.038 -15.591 1.00 92.94 88 PRO A CA 1
ATOM 740 C C . PRO A 1 88 ? 0.881 -1.357 -15.923 1.00 92.94 88 PRO A C 1
ATOM 742 O O . PRO A 1 88 ? 0.280 -2.096 -16.705 1.00 92.94 88 PRO A O 1
ATOM 745 N N . LYS A 1 89 ? 2.028 -1.729 -15.341 1.00 94.62 89 LYS A N 1
ATOM 746 C CA . LYS A 1 89 ? 2.661 -3.039 -15.527 1.00 94.62 89 LYS A CA 1
ATOM 747 C C . LYS A 1 89 ? 3.112 -3.594 -14.183 1.00 94.62 89 LYS A C 1
ATOM 749 O O . LYS A 1 89 ? 3.901 -2.963 -13.479 1.00 94.62 89 LYS A O 1
ATOM 754 N N . ILE A 1 90 ? 2.630 -4.795 -13.874 1.00 95.56 90 ILE A N 1
ATOM 755 C CA . ILE A 1 90 ? 3.017 -5.562 -12.692 1.00 95.56 90 ILE A CA 1
ATOM 756 C C . ILE A 1 90 ? 4.025 -6.633 -13.134 1.00 95.56 90 ILE A C 1
ATOM 758 O O . ILE A 1 90 ? 3.667 -7.519 -13.914 1.00 95.56 90 ILE A O 1
ATOM 762 N N . PRO A 1 91 ? 5.293 -6.553 -12.706 1.00 93.00 91 PRO A N 1
ATOM 763 C CA . PRO A 1 91 ? 6.308 -7.526 -13.086 1.00 93.00 91 PRO A CA 1
ATOM 764 C C . PRO A 1 91 ? 6.060 -8.878 -12.405 1.00 93.00 91 PRO A C 1
ATOM 766 O O . PRO A 1 91 ? 5.481 -8.952 -11.323 1.00 93.00 91 PRO A O 1
ATOM 769 N N . GLY A 1 92 ? 6.549 -9.965 -13.010 1.00 92.50 92 GLY A N 1
ATOM 770 C CA . GLY A 1 92 ? 6.293 -11.328 -12.525 1.00 92.50 92 GLY A CA 1
ATOM 771 C C . GLY A 1 92 ? 6.742 -11.588 -11.082 1.00 92.50 92 GLY A C 1
ATOM 772 O O . GLY A 1 92 ? 6.087 -12.354 -10.380 1.00 92.50 92 GLY A O 1
ATOM 773 N N . TRP A 1 93 ? 7.796 -10.910 -10.615 1.00 89.81 93 TRP A N 1
ATOM 774 C CA . TRP A 1 93 ? 8.284 -11.029 -9.237 1.00 89.81 93 TRP A CA 1
ATOM 775 C C . TRP A 1 93 ? 7.296 -10.478 -8.197 1.00 89.81 93 TRP A C 1
ATOM 777 O O . TRP A 1 93 ? 7.325 -10.909 -7.049 1.00 89.81 93 TRP A O 1
ATOM 787 N N . ALA A 1 94 ? 6.403 -9.558 -8.579 1.00 89.69 94 ALA A N 1
ATOM 788 C CA . ALA A 1 94 ? 5.464 -8.920 -7.656 1.00 89.69 94 ALA A CA 1
ATOM 789 C C . ALA A 1 94 ? 4.328 -9.857 -7.209 1.00 89.69 94 ALA A C 1
ATOM 791 O O . ALA A 1 94 ? 3.602 -9.541 -6.274 1.00 89.69 94 ALA A O 1
ATOM 792 N N . LYS A 1 95 ? 4.193 -11.039 -7.828 1.00 85.19 95 LYS A N 1
ATOM 793 C CA . LYS A 1 95 ? 3.209 -12.059 -7.430 1.00 85.19 95 LYS A CA 1
ATOM 794 C C . LYS A 1 95 ? 3.364 -12.489 -5.967 1.00 85.19 95 LYS A C 1
ATOM 796 O O . LYS A 1 95 ? 2.361 -12.749 -5.315 1.00 85.19 95 LYS A O 1
ATOM 801 N N . HIS A 1 96 ? 4.596 -12.502 -5.460 1.00 85.06 96 HIS A N 1
ATOM 802 C CA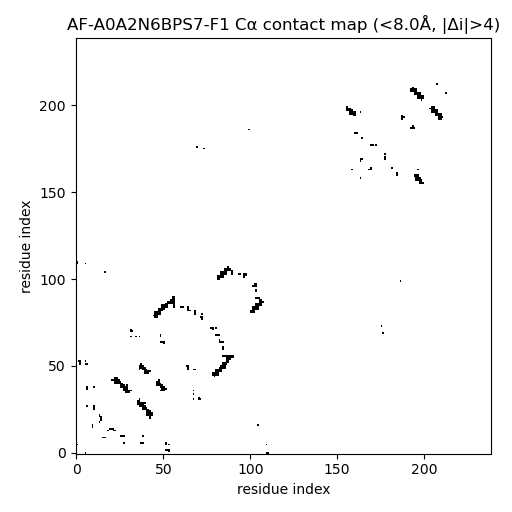 . HIS A 1 96 ? 4.916 -12.878 -4.079 1.00 85.06 96 HIS A CA 1
ATOM 803 C C . HIS A 1 96 ? 4.560 -11.794 -3.053 1.00 85.06 96 HIS A C 1
ATOM 805 O O . HIS A 1 96 ? 4.569 -12.050 -1.856 1.00 85.06 96 HIS A O 1
ATOM 811 N N . LEU A 1 97 ? 4.225 -10.573 -3.490 1.00 83.38 97 LEU A N 1
ATOM 812 C CA . LEU A 1 97 ? 3.855 -9.496 -2.569 1.00 83.38 97 LEU A CA 1
ATOM 813 C C . LEU A 1 97 ? 2.519 -9.761 -1.861 1.00 83.38 97 LEU A C 1
ATOM 815 O O . LEU A 1 97 ? 2.300 -9.300 -0.742 1.00 83.38 97 LEU A O 1
ATOM 819 N N . LYS A 1 98 ? 1.652 -10.573 -2.473 1.00 85.19 98 LYS A N 1
ATOM 820 C CA . LYS A 1 98 ? 0.395 -10.992 -1.853 1.00 85.19 98 LYS A CA 1
ATOM 821 C C . LYS A 1 98 ? 0.631 -11.793 -0.571 1.00 85.19 98 LYS A C 1
ATOM 823 O O . LYS A 1 98 ? -0.130 -11.639 0.380 1.00 85.19 98 LYS A O 1
ATOM 828 N N . ASP A 1 99 ? 1.698 -12.590 -0.534 1.00 81.50 99 ASP A N 1
ATOM 829 C CA . ASP A 1 99 ? 2.052 -13.431 0.615 1.00 81.50 99 ASP A CA 1
ATOM 830 C C . ASP A 1 99 ? 2.431 -12.585 1.843 1.00 81.50 99 ASP A C 1
ATOM 832 O O . ASP A 1 99 ? 2.355 -13.057 2.973 1.00 81.50 99 ASP A O 1
ATOM 836 N N . ILE A 1 100 ? 2.779 -11.312 1.624 1.00 81.06 100 ILE A N 1
ATOM 837 C CA . ILE A 1 100 ? 3.150 -10.343 2.662 1.00 81.06 100 ILE A CA 1
ATOM 838 C C . ILE A 1 100 ? 2.076 -9.268 2.876 1.00 81.06 100 ILE A C 1
ATOM 840 O O . ILE A 1 100 ? 2.333 -8.237 3.493 1.00 81.06 100 ILE A O 1
ATOM 844 N N . GLY A 1 101 ? 0.868 -9.491 2.347 1.00 86.69 101 GLY A N 1
ATOM 845 C CA . GLY A 1 101 ? -0.276 -8.597 2.535 1.00 86.69 101 GLY A CA 1
ATOM 846 C C . GLY A 1 101 ? -0.299 -7.362 1.629 1.00 86.69 101 GLY A C 1
ATOM 847 O O . GLY A 1 101 ? -1.057 -6.432 1.907 1.00 86.69 101 GLY A O 1
ATOM 848 N N . ILE A 1 102 ? 0.497 -7.338 0.554 1.00 93.25 102 ILE A N 1
ATOM 849 C CA . ILE A 1 102 ? 0.477 -6.267 -0.450 1.00 93.25 102 ILE A CA 1
ATOM 850 C C . ILE A 1 102 ? -0.182 -6.785 -1.728 1.00 93.25 102 ILE A C 1
ATOM 852 O O . ILE A 1 102 ? 0.360 -7.617 -2.459 1.00 93.25 102 ILE A O 1
ATOM 856 N N . GLU A 1 103 ? -1.362 -6.262 -2.031 1.00 96.19 103 GLU A N 1
ATOM 857 C CA . GLU A 1 103 ? -2.063 -6.570 -3.270 1.00 96.19 103 GLU A CA 1
ATOM 858 C C . GLU A 1 103 ? -1.507 -5.712 -4.417 1.00 96.19 103 GLU A C 1
ATOM 860 O O . GLU A 1 103 ? -1.186 -4.537 -4.253 1.00 96.19 103 GLU A O 1
ATOM 865 N N . CYS A 1 104 ? -1.367 -6.297 -5.606 1.00 95.38 104 CYS A N 1
ATOM 866 C CA . CYS A 1 104 ? -0.927 -5.578 -6.801 1.00 95.38 104 CYS A CA 1
ATOM 867 C C . CYS A 1 104 ? -2.091 -5.454 -7.781 1.00 95.38 104 CYS A C 1
ATOM 869 O O . CYS A 1 104 ? -2.649 -6.468 -8.205 1.00 95.38 104 CYS A O 1
ATOM 871 N N . SER A 1 105 ? -2.421 -4.226 -8.179 1.00 93.75 105 SER A N 1
ATOM 872 C CA . SER A 1 105 ? -3.490 -3.945 -9.136 1.00 93.75 105 SER A CA 1
ATOM 873 C C . SER A 1 105 ? -2.922 -3.364 -10.427 1.00 93.75 105 SER A C 1
ATOM 875 O O . SER A 1 105 ? -2.199 -2.368 -10.425 1.00 93.75 105 SER A O 1
ATOM 877 N N . GLN A 1 106 ? -3.227 -3.993 -11.561 1.00 92.94 106 GLN A N 1
ATOM 878 C CA . GLN A 1 106 ? -2.808 -3.457 -12.850 1.00 92.94 106 GLN A CA 1
ATOM 879 C C . GLN A 1 106 ? -3.789 -2.380 -13.318 1.00 92.94 106 GLN A C 1
ATOM 881 O O . GLN A 1 106 ? -4.970 -2.659 -13.517 1.00 92.94 106 GLN A O 1
ATOM 886 N N . ILE A 1 107 ? -3.284 -1.174 -13.570 1.00 90.38 107 ILE A N 1
ATOM 887 C CA . ILE A 1 107 ? -4.069 -0.066 -14.122 1.00 90.38 107 ILE A CA 1
ATOM 888 C C . ILE A 1 107 ? -4.282 -0.334 -15.616 1.00 90.38 107 ILE A C 1
ATOM 890 O O . ILE A 1 107 ? -3.338 -0.265 -16.406 1.00 90.38 107 ILE A O 1
ATOM 894 N N . LYS A 1 108 ? -5.514 -0.671 -16.011 1.00 82.81 108 LYS A N 1
ATOM 895 C CA . LYS A 1 108 ? -5.889 -0.911 -17.413 1.00 82.81 108 LYS A CA 1
ATOM 896 C C . LYS A 1 108 ? -6.609 0.312 -17.984 1.00 82.81 108 LYS A C 1
ATOM 898 O O . LYS A 1 108 ? -7.507 0.843 -17.346 1.00 82.81 108 LYS A O 1
ATOM 903 N N . GLY A 1 109 ? -6.257 0.716 -19.205 1.00 65.44 109 GLY A N 1
ATOM 904 C CA . GLY A 1 109 ? -7.143 1.525 -20.054 1.00 65.44 109 GLY A CA 1
ATOM 905 C C . GLY A 1 109 ? -7.247 3.026 -19.770 1.00 65.44 109 GLY A C 1
ATOM 906 O O . GLY A 1 109 ? -8.001 3.692 -20.470 1.00 65.44 109 GLY A O 1
ATOM 907 N N . ILE A 1 110 ? -6.488 3.599 -18.833 1.00 59.22 110 ILE A N 1
ATOM 908 C CA . ILE A 1 110 ? -6.449 5.059 -18.679 1.00 59.22 110 ILE A CA 1
ATOM 909 C C . ILE A 1 110 ? -5.336 5.606 -19.595 1.00 59.22 110 ILE A C 1
ATOM 911 O O . ILE A 1 110 ? -4.155 5.535 -19.268 1.00 59.22 110 ILE A O 1
ATOM 915 N N . GLY A 1 111 ? -5.692 6.052 -20.806 1.00 50.94 111 GLY A N 1
ATOM 916 C CA . GLY A 1 111 ? -4.817 6.847 -21.685 1.00 50.94 111 GLY A CA 1
ATOM 917 C C . GLY A 1 111 ? -3.578 6.164 -22.289 1.00 50.94 111 GLY A C 1
ATOM 918 O O . GLY A 1 111 ? -2.567 6.838 -22.488 1.00 50.94 111 GLY A O 1
ATOM 919 N N . GLN A 1 112 ? -3.620 4.861 -22.600 1.00 46.59 112 GLN A N 1
ATOM 920 C CA . GLN A 1 112 ? -2.580 4.205 -23.414 1.00 46.59 112 GLN A CA 1
ATOM 921 C C . GLN A 1 112 ? -2.705 4.597 -24.898 1.00 46.59 112 GLN A C 1
ATOM 923 O O . GLN A 1 112 ? -2.993 3.764 -25.751 1.00 46.59 112 GLN A O 1
ATOM 928 N N . GLU A 1 113 ? -2.466 5.867 -25.220 1.00 42.91 113 GLU A N 1
ATOM 929 C CA . GLU A 1 113 ? -1.976 6.199 -26.555 1.00 42.91 113 GLU A CA 1
ATOM 930 C C . GLU A 1 113 ? -0.495 5.816 -26.610 1.00 42.91 113 GLU A C 1
ATOM 932 O O . GLU A 1 113 ? 0.288 6.107 -25.703 1.00 42.91 113 GLU A O 1
ATOM 937 N N . SER A 1 114 ? -0.148 5.067 -27.647 1.00 41.91 114 SER A N 1
ATOM 938 C CA . SER A 1 114 ? 1.131 4.413 -27.907 1.00 41.91 114 SER A CA 1
ATOM 939 C C . SER A 1 114 ? 2.315 5.389 -27.954 1.00 41.91 114 SER A C 1
ATOM 941 O O . SER A 1 114 ? 2.802 5.749 -29.022 1.00 41.91 114 SER A O 1
ATOM 943 N N . GLY A 1 115 ? 2.804 5.818 -26.793 1.00 41.09 115 GLY A N 1
ATOM 944 C CA . GLY A 1 115 ? 4.130 6.413 -26.656 1.00 41.09 115 GLY A CA 1
ATOM 945 C C . GLY A 1 115 ? 5.207 5.320 -26.714 1.00 41.09 115 GLY A C 1
ATOM 946 O O . GLY A 1 115 ? 4.976 4.224 -26.194 1.00 41.09 115 GLY A O 1
ATOM 947 N N . PRO A 1 116 ? 6.381 5.576 -27.322 1.00 35.22 116 PRO A N 1
ATOM 948 C CA . PRO A 1 116 ? 7.434 4.580 -27.479 1.00 35.22 116 PRO A CA 1
ATOM 949 C C . PRO A 1 116 ? 8.111 4.335 -26.127 1.00 35.22 116 PRO A C 1
ATOM 951 O O . PRO A 1 116 ? 9.137 4.932 -25.801 1.00 35.22 116 PRO A O 1
ATOM 954 N N . TYR A 1 117 ? 7.527 3.467 -25.305 1.00 37.12 117 TYR A N 1
ATOM 955 C CA . TYR A 1 117 ? 8.228 2.951 -24.143 1.00 37.12 117 TYR A CA 1
ATOM 956 C C . TYR A 1 117 ? 9.305 1.987 -24.625 1.00 37.12 117 TYR A C 1
ATOM 958 O O . TYR A 1 117 ? 9.033 0.994 -25.295 1.00 37.12 117 TYR A O 1
ATOM 966 N N . LEU A 1 118 ? 10.538 2.367 -24.298 1.00 35.50 118 LEU A N 1
ATOM 967 C CA . LEU A 1 118 ? 11.768 1.616 -24.474 1.00 35.50 118 LEU A CA 1
ATOM 968 C C . LEU A 1 118 ? 11.530 0.124 -24.228 1.00 35.50 118 LEU A C 1
ATOM 970 O O . LEU A 1 118 ? 11.064 -0.276 -23.160 1.00 35.50 118 LEU A O 1
ATOM 974 N N . VAL A 1 119 ? 11.866 -0.658 -25.251 1.00 32.28 119 VAL A N 1
ATOM 975 C CA . VAL A 1 119 ? 11.981 -2.115 -25.228 1.00 32.28 119 VAL A CA 1
ATOM 976 C C . VAL A 1 119 ? 12.686 -2.519 -23.932 1.00 32.28 119 VAL A C 1
ATOM 978 O O . VAL A 1 119 ? 13.762 -1.999 -23.624 1.00 32.28 119 VAL A O 1
ATOM 981 N N . GLU A 1 120 ? 12.059 -3.402 -23.151 1.00 39.41 120 GLU A N 1
ATOM 982 C CA . GLU A 1 120 ? 12.723 -4.040 -22.014 1.00 39.41 120 GLU A CA 1
ATOM 983 C C . GLU A 1 120 ? 14.063 -4.604 -22.499 1.00 39.41 120 GLU A C 1
ATOM 985 O O . GLU A 1 120 ? 14.082 -5.247 -23.548 1.00 39.41 120 GLU A O 1
ATOM 990 N N . PRO A 1 121 ? 15.192 -4.394 -21.799 1.00 31.92 121 PRO A N 1
ATOM 991 C CA . PRO A 1 121 ? 16.376 -5.168 -22.114 1.00 31.92 121 PRO A CA 1
ATOM 992 C C . PRO A 1 121 ? 16.009 -6.635 -21.891 1.00 31.92 121 PRO A C 1
ATOM 994 O O . PRO A 1 121 ? 15.784 -7.057 -20.755 1.00 31.92 121 PRO A O 1
ATOM 997 N N . GLU A 1 122 ? 15.893 -7.389 -22.984 1.00 33.03 122 GLU A N 1
ATOM 998 C CA . GLU A 1 122 ? 15.813 -8.838 -22.923 1.00 33.03 122 GLU A CA 1
ATOM 999 C C . GLU A 1 122 ? 16.987 -9.304 -22.063 1.00 33.03 122 GLU A C 1
ATOM 1001 O O . GLU A 1 122 ? 18.155 -9.024 -22.354 1.00 33.03 122 GLU A O 1
ATOM 1006 N N . TYR A 1 123 ? 16.677 -9.954 -20.944 1.00 41.31 123 TYR A N 1
ATOM 1007 C CA . TYR A 1 123 ? 17.689 -10.673 -20.192 1.00 41.31 123 TYR A CA 1
ATOM 1008 C C . TYR A 1 123 ? 18.318 -11.684 -21.158 1.00 41.31 123 TYR A C 1
ATOM 1010 O O . TYR A 1 123 ? 17.577 -12.487 -21.731 1.00 41.31 123 TYR A O 1
ATOM 1018 N N . PRO A 1 124 ? 19.643 -11.646 -21.389 1.00 37.00 124 PRO A N 1
ATOM 1019 C CA . PRO A 1 124 ? 20.233 -12.477 -22.419 1.00 37.00 124 PRO A CA 1
ATOM 1020 C C . PRO A 1 124 ? 20.067 -13.955 -22.045 1.00 37.00 124 PRO A C 1
ATOM 1022 O O . PRO A 1 124 ? 20.374 -14.327 -20.904 1.00 37.00 124 PRO A O 1
ATOM 1025 N N . PRO A 1 125 ? 19.636 -14.815 -22.984 1.00 42.53 125 PRO A N 1
ATOM 1026 C CA . PRO A 1 125 ? 19.843 -16.240 -22.836 1.00 42.53 125 PRO A CA 1
ATOM 1027 C C . PRO A 1 125 ? 21.350 -16.518 -22.794 1.00 42.53 125 PRO A C 1
ATOM 1029 O O . PRO A 1 125 ? 22.172 -15.828 -23.401 1.00 42.53 125 PRO A O 1
ATOM 1032 N N . THR A 1 126 ? 21.700 -17.527 -22.010 1.00 41.69 126 THR A N 1
ATOM 1033 C CA . THR A 1 126 ? 23.050 -18.053 -21.822 1.00 41.69 126 THR A CA 1
ATOM 1034 C C . THR A 1 126 ? 23.828 -18.223 -23.131 1.00 41.69 126 THR A C 1
ATOM 1036 O O . THR A 1 126 ? 23.284 -18.649 -24.144 1.00 41.69 126 THR A O 1
ATOM 1039 N N . CYS A 1 127 ? 25.120 -17.898 -23.042 1.00 32.44 127 CYS A N 1
ATOM 1040 C CA . CYS A 1 127 ? 26.168 -17.885 -24.061 1.00 32.44 127 CYS A CA 1
ATOM 1041 C C . CYS A 1 127 ? 26.003 -18.829 -25.268 1.00 32.44 127 CYS A C 1
ATOM 1043 O O . CYS A 1 127 ? 25.980 -20.047 -25.118 1.00 32.44 127 CYS A O 1
ATOM 1045 N N . GLY A 1 128 ? 26.110 -18.251 -26.467 1.00 32.12 128 GLY A N 1
ATOM 1046 C CA . GLY A 1 128 ? 26.510 -18.925 -27.702 1.00 32.12 128 GLY A CA 1
ATOM 1047 C C . GLY A 1 128 ? 27.259 -17.928 -28.587 1.00 32.12 128 GLY A C 1
ATOM 1048 O O . GLY A 1 128 ? 26.712 -16.897 -28.962 1.00 32.12 128 GLY A O 1
ATOM 1049 N N . ALA A 1 129 ? 28.543 -18.180 -28.830 1.00 42.59 129 ALA A N 1
ATOM 1050 C CA . ALA A 1 129 ? 29.438 -17.290 -29.560 1.00 42.59 129 ALA A CA 1
ATOM 1051 C C . ALA A 1 129 ? 29.142 -17.278 -31.068 1.00 42.59 129 ALA A C 1
ATOM 1053 O O . ALA A 1 129 ? 28.955 -18.336 -31.659 1.00 42.59 129 ALA A O 1
ATOM 1054 N N . THR A 1 130 ? 29.181 -16.096 -31.690 1.00 33.97 130 THR A N 1
ATOM 1055 C CA . THR A 1 130 ? 29.929 -15.781 -32.930 1.00 33.97 130 THR A CA 1
ATOM 1056 C C . THR A 1 130 ? 29.663 -14.329 -33.349 1.00 33.97 130 THR A C 1
ATOM 1058 O O . THR A 1 130 ? 28.534 -13.849 -33.325 1.00 33.97 130 THR A O 1
ATOM 1061 N N . SER A 1 131 ? 30.732 -13.608 -33.694 1.00 37.75 131 SER A N 1
ATOM 1062 C CA . SER A 1 131 ? 30.699 -12.224 -34.190 1.00 37.75 131 SER A CA 1
ATOM 1063 C C . SER A 1 131 ? 30.215 -12.162 -35.644 1.00 37.75 131 SER A C 1
ATOM 1065 O O . SER A 1 131 ? 30.477 -13.090 -36.409 1.00 37.75 131 SER A O 1
ATOM 1067 N N . PRO A 1 132 ? 29.644 -11.022 -36.075 1.00 35.44 132 PRO A N 1
ATOM 1068 C CA . PRO A 1 132 ? 30.408 -10.238 -37.044 1.00 35.44 132 PRO A CA 1
ATOM 1069 C C . PRO A 1 132 ? 30.352 -8.715 -36.846 1.00 35.44 132 PRO A C 1
ATOM 1071 O O . PRO A 1 132 ? 29.511 -8.134 -36.164 1.00 35.44 132 PRO A O 1
ATOM 1074 N N . THR A 1 133 ? 31.342 -8.096 -37.474 1.00 39.66 133 THR A N 1
ATOM 1075 C CA . THR A 1 133 ? 31.770 -6.700 -37.449 1.00 39.66 133 THR A CA 1
ATOM 1076 C C . THR A 1 133 ? 30.816 -5.776 -38.210 1.00 39.66 133 THR A C 1
ATOM 1078 O O . THR A 1 133 ? 30.491 -6.046 -39.363 1.00 39.66 133 THR A O 1
ATOM 1081 N N . PHE A 1 134 ? 30.466 -4.621 -37.632 1.00 28.75 134 PHE A N 1
ATOM 1082 C CA . PHE A 1 134 ? 30.022 -3.461 -38.411 1.00 28.75 134 PHE A CA 1
ATOM 1083 C C . PHE A 1 134 ? 30.473 -2.148 -37.761 1.00 28.75 134 PHE A C 1
ATOM 1085 O O . PHE A 1 134 ? 30.258 -1.894 -36.575 1.00 28.75 134 PHE A O 1
ATOM 1092 N N . THR A 1 135 ? 31.134 -1.315 -38.558 1.00 40.47 135 THR A N 1
ATOM 1093 C CA . THR A 1 135 ? 31.684 -0.007 -38.202 1.00 40.47 135 THR A CA 1
ATOM 1094 C C . THR A 1 135 ? 30.614 1.078 -38.327 1.00 40.47 135 THR A C 1
ATOM 1096 O O . THR A 1 135 ? 30.049 1.296 -39.396 1.00 40.47 135 THR A O 1
ATOM 1099 N N . LYS A 1 136 ? 30.366 1.834 -37.250 1.00 38.38 136 LYS A N 1
ATOM 1100 C CA . LYS A 1 136 ? 29.751 3.169 -37.340 1.00 38.38 136 LYS A CA 1
ATOM 1101 C C . LYS A 1 136 ? 30.230 4.071 -36.202 1.00 38.38 136 LYS A C 1
ATOM 1103 O O . LYS A 1 136 ? 30.196 3.700 -35.032 1.00 38.38 136 LYS A O 1
ATOM 1108 N N . LYS A 1 137 ? 30.708 5.258 -36.588 1.00 45.16 137 LYS A N 1
ATOM 1109 C CA . LYS A 1 137 ? 31.187 6.3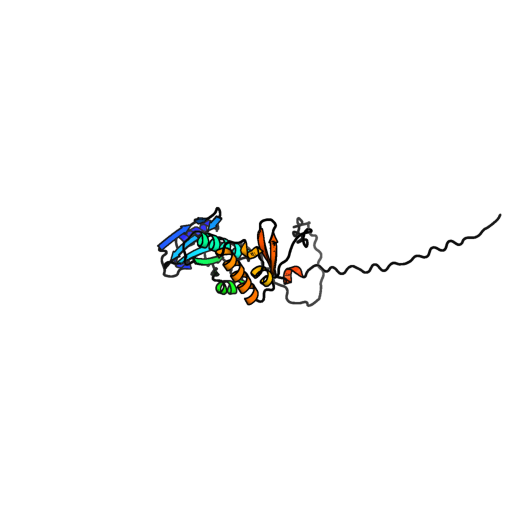42 -35.719 1.00 45.16 137 LYS A CA 1
ATOM 1110 C C . LYS A 1 137 ? 30.105 6.723 -34.703 1.00 45.16 137 LYS A C 1
ATOM 1112 O O . LYS A 1 137 ? 28.981 7.028 -35.090 1.00 45.16 137 LYS A O 1
ATOM 1117 N N . ARG A 1 138 ? 30.466 6.724 -33.417 1.00 30.14 138 ARG A N 1
ATOM 1118 C CA . ARG A 1 138 ? 29.599 7.085 -32.289 1.00 30.14 138 ARG A CA 1
ATOM 1119 C C . ARG A 1 138 ? 30.129 8.367 -31.646 1.00 30.14 138 ARG A C 1
ATOM 1121 O O . ARG A 1 138 ? 31.273 8.411 -31.198 1.00 30.14 138 ARG A O 1
ATOM 1128 N N . THR A 1 139 ? 29.303 9.403 -31.614 1.00 37.53 139 THR A N 1
ATOM 1129 C CA . THR A 1 139 ? 29.463 10.570 -30.740 1.00 37.53 139 THR A CA 1
ATOM 1130 C C . THR A 1 139 ? 29.329 10.126 -29.279 1.00 37.53 139 THR A C 1
ATOM 1132 O O . THR A 1 139 ? 28.510 9.261 -28.964 1.00 37.53 139 THR A O 1
ATOM 1135 N N . LYS A 1 140 ? 30.182 10.663 -28.392 1.00 31.84 140 LYS A N 1
ATOM 1136 C CA . LYS A 1 140 ? 30.231 10.310 -26.962 1.00 31.84 140 LYS A CA 1
ATOM 1137 C C . LYS A 1 140 ? 28.904 10.672 -26.274 1.00 31.84 140 LYS A C 1
ATOM 1139 O O . LYS A 1 140 ? 28.582 11.857 -26.230 1.00 31.84 140 LYS A O 1
ATOM 1144 N N . PRO A 1 141 ? 28.169 9.711 -25.690 1.00 31.89 141 PRO A N 1
ATOM 1145 C CA . PRO A 1 141 ? 27.142 10.033 -24.714 1.00 31.89 141 PRO A CA 1
ATOM 1146 C C . PRO A 1 141 ? 27.802 10.427 -23.379 1.00 31.89 141 PRO A C 1
ATOM 1148 O O . PRO A 1 141 ? 28.895 9.933 -23.071 1.00 31.89 141 PRO A O 1
ATOM 1151 N N . PRO A 1 142 ? 27.168 11.304 -22.583 1.00 27.47 142 PRO A N 1
ATOM 1152 C CA . PRO A 1 142 ? 27.658 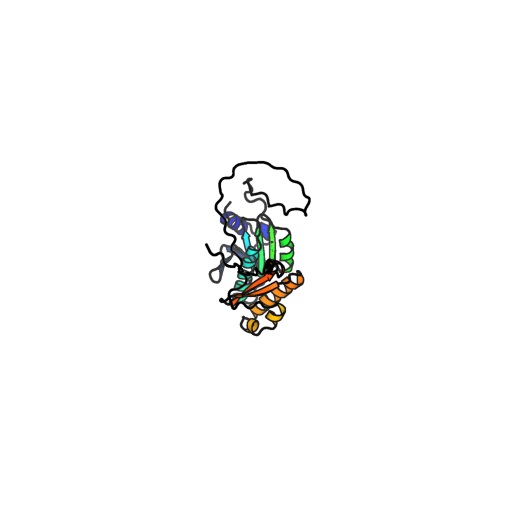11.654 -21.259 1.00 27.47 142 PRO A CA 1
ATOM 1153 C C . PRO A 1 142 ? 27.722 10.400 -20.385 1.00 27.47 142 PRO A C 1
ATOM 1155 O O . PRO A 1 142 ? 26.790 9.597 -20.321 1.00 27.47 142 PRO A O 1
ATOM 1158 N N . SER A 1 143 ? 28.868 10.220 -19.741 1.00 29.45 143 SER A N 1
ATOM 1159 C CA . SER A 1 143 ? 29.148 9.134 -18.815 1.00 29.45 143 SER A CA 1
ATOM 1160 C C . SER A 1 143 ? 28.208 9.210 -17.614 1.00 29.45 143 SER A C 1
ATOM 1162 O O . SER A 1 143 ? 28.398 10.041 -16.727 1.00 29.45 143 SER A O 1
ATOM 1164 N N . ILE A 1 144 ? 27.218 8.318 -17.570 1.00 27.12 144 ILE A N 1
ATOM 1165 C CA . ILE A 1 144 ? 26.501 7.992 -16.338 1.00 27.12 144 ILE A CA 1
ATOM 1166 C C . ILE A 1 144 ? 27.490 7.235 -15.453 1.00 27.12 144 ILE A C 1
ATOM 1168 O O . ILE A 1 144 ? 27.874 6.096 -15.730 1.00 27.12 144 ILE A O 1
ATOM 1172 N N . VAL A 1 145 ? 27.954 7.916 -14.412 1.00 25.70 145 VAL A N 1
ATOM 1173 C CA . VAL A 1 145 ? 28.765 7.336 -13.348 1.00 25.70 145 VAL A CA 1
ATOM 1174 C C . VAL A 1 145 ? 27.856 6.397 -12.560 1.00 25.70 145 VAL A C 1
ATOM 1176 O O . VAL A 1 145 ? 26.965 6.847 -11.848 1.00 25.70 145 VAL A O 1
ATOM 1179 N N . ASN A 1 146 ? 28.059 5.085 -12.694 1.00 28.86 146 ASN A N 1
ATOM 1180 C CA . ASN A 1 146 ? 27.501 4.132 -11.737 1.00 28.86 146 ASN A CA 1
ATOM 1181 C C . ASN A 1 146 ? 28.039 4.505 -10.348 1.00 28.86 146 ASN A C 1
ATOM 1183 O O . ASN A 1 146 ? 29.268 4.527 -10.199 1.00 28.86 146 ASN A O 1
ATOM 1187 N 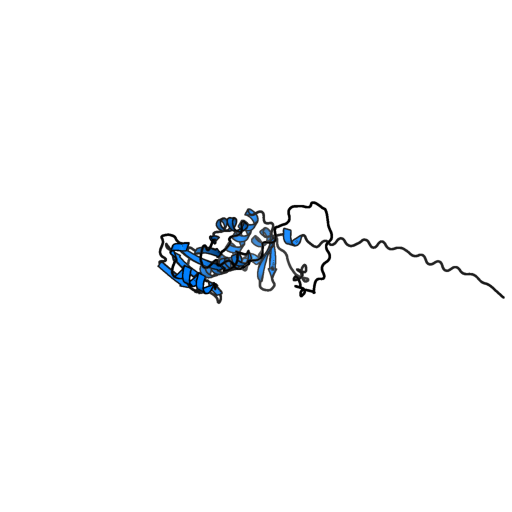N . PRO A 1 147 ? 27.192 4.780 -9.337 1.00 28.23 147 PRO A N 1
ATOM 1188 C CA . PRO A 1 147 ? 27.683 4.946 -7.984 1.00 28.23 147 PRO A CA 1
ATOM 1189 C C . PRO A 1 147 ? 28.371 3.641 -7.598 1.00 28.23 147 PRO A C 1
ATOM 1191 O O . PRO A 1 147 ? 27.788 2.555 -7.572 1.00 28.23 147 PRO A O 1
ATOM 1194 N N . LYS A 1 148 ? 29.677 3.745 -7.394 1.00 31.17 148 LYS A N 1
ATOM 1195 C CA . LYS A 1 148 ? 30.513 2.670 -6.899 1.00 31.17 148 LYS A CA 1
ATOM 1196 C C . LYS A 1 148 ? 29.967 2.346 -5.506 1.00 31.17 148 LYS A C 1
ATOM 1198 O O . LYS A 1 148 ? 30.180 3.117 -4.583 1.00 31.17 148 LYS A O 1
ATOM 1203 N N . LEU A 1 149 ? 29.247 1.230 -5.356 1.00 37.06 149 LEU A N 1
ATOM 1204 C CA . LEU A 1 149 ? 29.105 0.585 -4.049 1.00 37.06 149 LEU A CA 1
ATOM 1205 C C . LEU A 1 149 ? 30.528 0.197 -3.630 1.00 37.06 149 LEU A C 1
ATOM 1207 O O . LEU A 1 149 ? 31.115 -0.780 -4.124 1.00 37.06 149 LEU A O 1
ATOM 1211 N N . GLU A 1 150 ? 31.143 1.084 -2.856 1.00 36.69 150 GLU A N 1
ATOM 1212 C CA . GLU A 1 150 ? 32.365 0.816 -2.122 1.00 36.69 150 GLU A CA 1
ATOM 1213 C C . GLU A 1 150 ? 31.983 -0.087 -0.949 1.00 36.69 150 GLU A C 1
ATOM 1215 O O . GLU A 1 150 ? 30.981 0.142 -0.274 1.00 36.69 150 GLU A O 1
ATOM 1220 N N . LEU A 1 151 ? 32.725 -1.184 -0.782 1.00 44.25 151 LEU A N 1
ATOM 1221 C CA . LEU A 1 151 ? 32.636 -1.972 0.438 1.00 44.25 151 LEU A CA 1
ATOM 1222 C C . LEU A 1 151 ? 33.110 -1.057 1.570 1.00 44.25 151 LEU A C 1
ATOM 1224 O O . LEU A 1 151 ? 34.281 -0.696 1.559 1.00 44.25 151 LEU A O 1
ATOM 1228 N N . GLY A 1 152 ? 32.17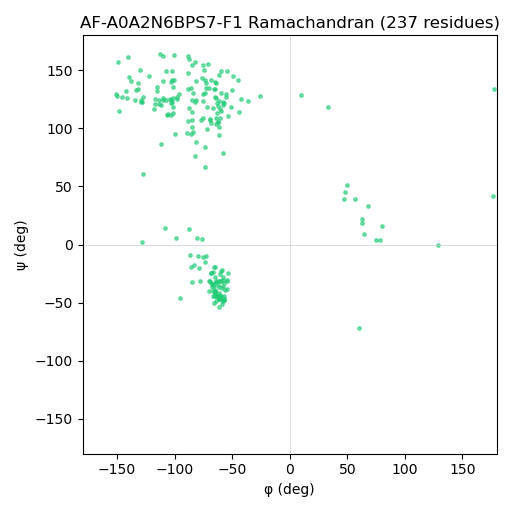6 -0.705 2.455 1.00 44.03 152 GLY A N 1
ATOM 1229 C CA . GLY A 1 152 ? 32.330 -0.136 3.794 1.00 44.03 152 GLY A CA 1
ATOM 1230 C C . GLY A 1 152 ? 33.510 0.796 4.055 1.00 44.03 152 GLY A C 1
ATOM 1231 O O . GLY A 1 152 ? 34.669 0.381 4.090 1.00 44.03 152 GLY A O 1
ATOM 1232 N N . GLU A 1 153 ? 33.191 2.041 4.401 1.00 47.47 153 GLU A N 1
ATOM 1233 C CA . GLU A 1 153 ? 34.078 2.861 5.224 1.00 47.47 153 GLU A CA 1
ATOM 1234 C C . GLU A 1 153 ? 34.414 2.106 6.530 1.00 47.47 153 GLU A C 1
ATOM 1236 O O . GLU A 1 153 ? 33.634 1.281 7.017 1.00 47.47 153 GLU A O 1
ATOM 1241 N N . LYS A 1 154 ? 35.612 2.331 7.088 1.00 44.97 154 LYS A N 1
ATOM 1242 C CA . LYS A 1 154 ? 36.060 1.677 8.330 1.00 44.97 154 LYS A CA 1
ATOM 1243 C C . LYS A 1 154 ? 35.024 1.902 9.443 1.00 44.97 154 LYS A C 1
ATOM 1245 O O . LYS A 1 154 ? 34.915 3.015 9.941 1.00 44.97 154 LYS A O 1
ATOM 1250 N N . GLY A 1 155 ? 34.323 0.842 9.852 1.00 57.38 155 GLY A N 1
ATOM 1251 C CA . GLY A 1 155 ? 33.367 0.871 10.968 1.00 57.38 155 GLY A CA 1
ATOM 1252 C C . GLY A 1 155 ? 31.973 0.310 10.673 1.00 57.38 155 GLY A C 1
ATOM 1253 O O . GLY A 1 155 ? 31.147 0.292 11.579 1.00 57.38 155 GLY A O 1
ATOM 1254 N N . GLU A 1 156 ? 31.685 -0.152 9.452 1.00 64.56 156 GLU A N 1
ATOM 1255 C CA . GLU A 1 156 ? 30.386 -0.773 9.151 1.00 64.56 156 GLU A CA 1
ATOM 1256 C C . GLU A 1 156 ? 30.275 -2.204 9.710 1.00 64.56 156 GLU A C 1
ATOM 1258 O O . GLU A 1 156 ? 31.062 -3.087 9.359 1.00 64.56 156 GLU A O 1
ATOM 1263 N N . GLU A 1 157 ? 29.254 -2.443 10.538 1.00 74.44 157 GLU A N 1
ATOM 1264 C CA . GLU A 1 157 ? 28.906 -3.763 11.066 1.00 74.44 157 GLU A CA 1
ATOM 1265 C C . GLU A 1 157 ? 27.776 -4.389 10.234 1.00 74.44 157 GLU A C 1
ATOM 1267 O O . GLU A 1 157 ? 26.707 -3.800 10.033 1.00 74.44 157 GLU A O 1
ATOM 1272 N N . TRP A 1 158 ? 28.031 -5.595 9.730 1.00 77.75 158 TRP A N 1
ATOM 1273 C CA . TRP A 1 158 ? 27.056 -6.404 9.006 1.00 77.75 158 TRP A CA 1
ATOM 1274 C C . TRP A 1 158 ? 26.551 -7.501 9.930 1.00 77.75 158 TRP A C 1
ATOM 1276 O O . TRP A 1 158 ? 27.346 -8.277 10.457 1.00 77.75 158 TRP A O 1
ATOM 1286 N N . ILE A 1 159 ? 25.234 -7.572 10.103 1.00 78.25 159 ILE A N 1
ATOM 1287 C CA . ILE A 1 159 ? 24.599 -8.479 11.055 1.00 78.25 159 ILE A CA 1
ATOM 1288 C C . ILE A 1 159 ? 23.763 -9.493 10.272 1.00 78.25 159 ILE A C 1
ATOM 1290 O O . ILE A 1 159 ? 22.998 -9.135 9.371 1.00 78.25 159 ILE A O 1
ATOM 1294 N N . GLU A 1 160 ? 23.913 -10.776 10.593 1.00 76.94 160 GLU A N 1
ATOM 1295 C CA . GLU A 1 160 ? 23.011 -11.808 10.076 1.00 76.94 160 GLU A CA 1
ATOM 1296 C C . GLU A 1 160 ? 21.591 -11.565 10.625 1.00 76.94 160 GLU A C 1
ATOM 1298 O O . GLU A 1 160 ? 21.444 -11.253 11.804 1.00 76.94 160 GLU A O 1
ATOM 1303 N N . PRO A 1 161 ? 20.518 -11.731 9.835 1.00 72.81 161 PRO A N 1
ATOM 1304 C CA . PRO A 1 161 ? 19.153 -11.421 10.264 1.00 72.81 161 PRO A CA 1
ATOM 1305 C C . PRO A 1 161 ? 18.731 -12.127 11.557 1.00 72.81 161 PRO A C 1
ATOM 1307 O O . PRO A 1 161 ? 18.069 -11.532 12.399 1.00 72.81 161 PRO A O 1
ATOM 1310 N N . VAL A 1 162 ? 19.150 -13.382 11.742 1.00 70.62 162 VAL A N 1
ATOM 1311 C CA . VAL A 1 162 ? 18.880 -14.141 12.974 1.00 70.62 162 VAL A CA 1
ATOM 1312 C C . VAL A 1 162 ? 19.591 -13.504 14.170 1.00 70.62 162 VAL A C 1
ATOM 1314 O O . VAL A 1 162 ? 18.966 -13.268 15.198 1.00 70.62 162 VAL A O 1
ATOM 1317 N N . ALA A 1 163 ? 20.858 -13.118 14.002 1.00 70.81 163 ALA A N 1
ATOM 1318 C CA . ALA A 1 163 ? 21.612 -12.406 15.030 1.00 70.81 163 ALA A CA 1
ATOM 1319 C C . ALA A 1 163 ? 21.030 -11.011 15.316 1.00 70.81 163 ALA A C 1
ATOM 1321 O O . ALA A 1 163 ? 21.134 -10.520 16.435 1.00 70.81 163 ALA A O 1
ATOM 1322 N N . LEU A 1 164 ? 20.372 -10.381 14.336 1.00 71.44 164 LEU A N 1
ATOM 1323 C CA . LEU A 1 164 ? 19.677 -9.114 14.540 1.00 71.44 164 LEU A CA 1
ATOM 1324 C C . LEU A 1 164 ? 18.474 -9.286 15.481 1.00 71.44 164 LEU A C 1
ATOM 1326 O O . LEU A 1 164 ? 18.330 -8.481 16.397 1.00 71.44 164 LEU A O 1
ATOM 1330 N N . ILE A 1 165 ? 17.665 -10.341 15.301 1.00 67.56 165 ILE A N 1
ATOM 1331 C CA . ILE A 1 165 ? 16.525 -10.690 16.182 1.00 67.56 165 ILE A CA 1
ATOM 1332 C C . ILE A 1 165 ? 16.974 -10.855 17.635 1.00 67.56 165 ILE A C 1
ATOM 1334 O O . ILE A 1 165 ? 16.285 -10.409 18.549 1.00 67.56 165 ILE A O 1
ATOM 1338 N N . GLU A 1 166 ? 18.141 -11.454 17.836 1.00 68.62 166 GLU A N 1
ATOM 1339 C CA . GLU A 1 166 ? 18.696 -11.725 19.163 1.00 68.62 166 GLU A CA 1
ATOM 1340 C C . GLU A 1 166 ? 19.513 -10.555 19.735 1.00 68.62 166 GLU A C 1
ATOM 1342 O O . GLU A 1 166 ? 19.885 -10.572 20.908 1.00 68.62 166 GLU A O 1
ATOM 1347 N N . SER A 1 167 ? 19.783 -9.520 18.935 1.00 72.50 167 SER A N 1
ATOM 1348 C CA . SER A 1 167 ? 20.617 -8.397 19.355 1.00 72.50 167 SER A CA 1
ATOM 1349 C C . SER A 1 167 ? 19.898 -7.467 20.340 1.00 72.50 167 SER A C 1
ATOM 1351 O O . SER A 1 167 ? 18.736 -7.099 20.155 1.00 72.50 167 SER A O 1
ATOM 1353 N N . GLU A 1 168 ? 20.640 -6.973 21.339 1.00 68.69 168 GLU A N 1
ATOM 1354 C CA . GLU A 1 168 ? 20.222 -5.849 22.199 1.00 68.69 168 GLU A CA 1
ATOM 1355 C C . GLU A 1 168 ? 19.815 -4.614 21.376 1.00 68.69 168 GLU A C 1
ATOM 1357 O O . GLU A 1 168 ? 19.000 -3.802 21.801 1.00 68.69 168 GLU A O 1
ATOM 1362 N N . PHE A 1 169 ? 20.323 -4.497 20.149 1.00 62.31 169 PHE A N 1
ATOM 1363 C CA . PHE A 1 169 ? 19.982 -3.418 19.235 1.00 62.31 169 PHE A CA 1
ATOM 1364 C C . PHE A 1 169 ? 18.510 -3.436 18.801 1.00 62.31 169 PHE A C 1
ATOM 1366 O O . PHE A 1 169 ? 17.888 -2.375 18.749 1.00 62.31 169 PHE A O 1
ATOM 1373 N N . ILE A 1 170 ? 17.913 -4.609 18.544 1.00 68.88 170 ILE A N 1
ATOM 1374 C CA . ILE A 1 170 ? 16.477 -4.660 18.231 1.00 68.88 170 ILE A CA 1
ATOM 1375 C C . ILE A 1 170 ? 15.636 -4.188 19.419 1.00 68.88 170 ILE A C 1
ATOM 1377 O O . ILE A 1 170 ? 14.608 -3.541 19.219 1.00 68.88 170 ILE A O 1
ATOM 1381 N N . ARG A 1 171 ? 16.109 -4.405 20.651 1.00 72.19 171 ARG A N 1
ATOM 1382 C CA . ARG A 1 171 ? 15.409 -3.971 21.869 1.00 72.19 171 ARG A CA 1
ATOM 1383 C C . ARG A 1 171 ? 15.306 -2.450 21.998 1.00 72.19 171 ARG A C 1
ATOM 1385 O O . ARG A 1 171 ? 14.425 -1.973 22.705 1.00 72.19 171 ARG A O 1
ATOM 1392 N N . CYS A 1 172 ? 16.148 -1.693 21.290 1.00 69.88 172 CYS A N 1
ATOM 1393 C CA . CYS A 1 172 ? 16.076 -0.232 21.245 1.00 69.88 172 CYS A CA 1
ATOM 1394 C C . CYS A 1 172 ? 14.904 0.304 20.401 1.00 69.88 172 CYS A C 1
ATOM 1396 O O . CYS A 1 172 ? 14.582 1.486 20.506 1.00 69.88 172 CYS A O 1
ATOM 1398 N N . PHE A 1 173 ? 14.274 -0.522 19.559 1.00 71.81 173 PHE A N 1
ATOM 1399 C CA . PHE A 1 173 ? 13.106 -0.115 18.774 1.00 71.81 173 PHE A CA 1
ATOM 1400 C C . PHE A 1 173 ? 11.799 -0.314 19.545 1.00 71.81 173 PHE A C 1
ATOM 1402 O O . PHE A 1 173 ? 11.725 -1.129 20.464 1.00 71.81 173 PHE A O 1
ATOM 1409 N N . SER A 1 174 ? 10.732 0.380 19.133 1.00 75.12 174 SER A N 1
ATOM 1410 C CA . SER A 1 174 ? 9.394 0.148 19.690 1.00 75.12 174 SER A CA 1
ATOM 1411 C C . SER A 1 174 ? 8.944 -1.306 19.454 1.00 75.12 174 SER A C 1
ATOM 1413 O O . SER A 1 174 ? 9.288 -1.885 18.420 1.00 75.12 174 SER A O 1
ATOM 1415 N N . PRO A 1 175 ? 8.125 -1.911 20.337 1.00 71.81 175 PRO A N 1
ATOM 1416 C CA . PRO A 1 175 ? 7.620 -3.274 20.134 1.00 71.81 175 PRO A CA 1
ATOM 1417 C C . PRO A 1 175 ? 6.903 -3.482 18.788 1.00 71.81 175 PRO A C 1
ATOM 1419 O O . PRO A 1 175 ? 6.949 -4.568 18.212 1.00 71.81 175 PRO A O 1
ATOM 1422 N N . ALA A 1 176 ? 6.249 -2.445 18.253 1.00 64.12 176 ALA A N 1
ATOM 1423 C CA . ALA A 1 176 ? 5.667 -2.465 16.911 1.00 64.12 176 ALA A CA 1
ATOM 1424 C C . ALA A 1 176 ? 6.745 -2.623 15.825 1.00 64.12 176 ALA A C 1
ATOM 1426 O O . ALA A 1 176 ? 6.656 -3.530 14.998 1.00 64.12 176 ALA A O 1
ATOM 1427 N N . THR A 1 177 ? 7.808 -1.820 15.894 1.00 69.81 177 THR A N 1
ATOM 1428 C CA . THR A 1 177 ? 8.936 -1.875 14.955 1.00 69.81 177 THR A CA 1
ATOM 1429 C C . THR A 1 177 ? 9.697 -3.196 15.049 1.00 69.81 177 THR A C 1
ATOM 1431 O O . THR A 1 177 ? 10.036 -3.779 14.021 1.00 69.81 177 THR A O 1
ATOM 1434 N N . GLN A 1 178 ? 9.911 -3.716 16.263 1.00 73.19 178 GLN A N 1
ATOM 1435 C CA . GLN A 1 178 ? 10.531 -5.029 16.471 1.00 73.19 178 GLN A CA 1
ATOM 1436 C C . GLN A 1 178 ? 9.746 -6.131 15.750 1.00 73.19 178 GLN A C 1
ATOM 1438 O O . GLN A 1 178 ? 10.328 -6.903 14.991 1.00 73.19 178 GLN A O 1
ATOM 1443 N N . ARG A 1 179 ? 8.412 -6.149 15.906 1.00 74.31 179 ARG A N 1
ATOM 1444 C CA . ARG A 1 179 ? 7.531 -7.105 15.214 1.00 74.31 179 ARG A CA 1
ATOM 1445 C C . ARG A 1 179 ? 7.619 -6.974 13.695 1.00 74.31 179 ARG A C 1
ATOM 1447 O O . ARG A 1 179 ? 7.740 -7.991 13.019 1.00 74.31 179 ARG A O 1
ATOM 1454 N N . SER A 1 180 ? 7.620 -5.750 13.166 1.00 76.19 180 SER A N 1
ATOM 1455 C CA . SER A 1 180 ? 7.774 -5.510 11.725 1.00 76.19 180 SER A CA 1
ATOM 1456 C C . SER A 1 180 ? 9.122 -6.008 11.198 1.00 76.19 180 SER A C 1
ATOM 1458 O O . SER A 1 180 ? 9.162 -6.683 10.172 1.00 76.19 180 SER A O 1
ATOM 1460 N N . ILE A 1 181 ? 10.222 -5.745 11.912 1.00 76.75 181 ILE A N 1
ATOM 1461 C CA . ILE A 1 181 ? 11.557 -6.245 11.549 1.00 76.75 181 ILE A CA 1
ATOM 1462 C C . ILE A 1 181 ? 11.574 -7.778 11.555 1.00 76.75 181 ILE A C 1
ATOM 1464 O O . ILE A 1 181 ? 12.051 -8.389 10.600 1.00 76.75 181 ILE A O 1
ATOM 1468 N N . THR A 1 182 ? 11.019 -8.409 12.593 1.00 79.38 182 THR A N 1
ATOM 1469 C CA . THR A 1 182 ? 10.930 -9.871 12.681 1.00 79.38 182 THR A CA 1
ATOM 1470 C C . THR A 1 182 ? 10.112 -10.463 11.532 1.00 79.38 182 THR A C 1
ATOM 1472 O O . THR A 1 182 ? 10.545 -11.448 10.937 1.00 79.38 182 THR A O 1
ATOM 1475 N N . GLU A 1 183 ? 8.967 -9.872 11.182 1.00 78.81 183 GLU A N 1
ATOM 1476 C CA . GLU A 1 183 ? 8.152 -10.338 10.052 1.00 78.81 183 GLU A CA 1
ATOM 1477 C C . GLU A 1 183 ? 8.871 -10.168 8.711 1.00 78.81 183 GLU A C 1
ATOM 1479 O O . GLU A 1 183 ? 8.911 -11.108 7.919 1.00 78.81 183 GLU A O 1
ATOM 1484 N N . ILE A 1 184 ? 9.543 -9.035 8.482 1.00 77.50 184 ILE A N 1
ATOM 1485 C CA . ILE A 1 184 ? 10.371 -8.833 7.283 1.00 77.50 184 ILE A CA 1
ATOM 1486 C C . ILE A 1 184 ? 11.451 -9.918 7.185 1.00 77.50 184 ILE A C 1
ATOM 1488 O O . ILE A 1 184 ? 11.650 -10.496 6.118 1.00 77.50 184 ILE A O 1
ATOM 1492 N N . ILE A 1 185 ? 12.121 -10.248 8.291 1.00 79.00 185 ILE A N 1
ATOM 1493 C CA . ILE A 1 185 ? 13.149 -11.298 8.311 1.00 79.00 185 ILE A CA 1
ATOM 1494 C C . ILE A 1 185 ? 12.546 -12.673 8.009 1.00 79.00 185 ILE A C 1
ATOM 1496 O O . ILE A 1 185 ? 13.107 -13.419 7.205 1.00 79.00 185 ILE A O 1
ATOM 1500 N N . LYS A 1 186 ? 11.394 -13.010 8.604 1.00 77.69 186 LYS A N 1
ATOM 1501 C CA . LYS A 1 186 ? 10.687 -14.270 8.320 1.00 77.69 186 LYS A CA 1
ATOM 1502 C C . LYS A 1 186 ? 10.315 -14.385 6.846 1.00 77.69 186 LYS A C 1
ATOM 1504 O O . LYS A 1 186 ? 10.557 -15.427 6.245 1.00 77.69 186 LYS A O 1
ATOM 1509 N N . ILE A 1 187 ? 9.781 -13.312 6.266 1.00 76.12 187 ILE A N 1
ATOM 1510 C CA . ILE A 1 187 ? 9.430 -13.227 4.846 1.00 76.12 187 ILE A CA 1
ATOM 1511 C C . ILE A 1 187 ? 10.664 -13.464 3.975 1.00 76.12 187 ILE A C 1
ATOM 1513 O O . ILE A 1 187 ? 10.635 -14.301 3.074 1.00 76.12 187 ILE A O 1
ATOM 1517 N N . LEU A 1 188 ? 11.761 -12.753 4.244 1.00 75.38 188 LEU A N 1
ATOM 1518 C CA . LEU A 1 188 ? 12.992 -12.881 3.463 1.00 75.38 188 LEU A CA 1
ATOM 1519 C C . LEU A 1 188 ? 13.554 -14.308 3.540 1.00 75.38 188 LEU A C 1
ATOM 1521 O O . LEU A 1 188 ? 13.913 -14.879 2.509 1.00 75.38 188 LEU A O 1
ATOM 1525 N N . ASN A 1 189 ? 13.530 -14.920 4.726 1.00 73.25 189 ASN A N 1
ATOM 1526 C CA . ASN A 1 189 ? 13.932 -16.314 4.913 1.00 73.25 189 ASN A CA 1
ATOM 1527 C C . ASN A 1 189 ? 13.017 -17.291 4.156 1.00 73.25 189 ASN A C 1
ATOM 1529 O O . ASN A 1 189 ? 13.516 -18.195 3.488 1.00 73.25 189 ASN A O 1
ATOM 1533 N N . ALA A 1 190 ? 11.694 -17.096 4.207 1.00 70.44 190 ALA A N 1
ATOM 1534 C CA . ALA A 1 190 ? 10.726 -17.933 3.492 1.00 70.44 190 ALA A CA 1
ATOM 1535 C C . ALA A 1 190 ? 10.900 -17.860 1.964 1.00 70.44 190 ALA A C 1
ATOM 1537 O O . ALA A 1 190 ? 10.685 -18.847 1.264 1.00 70.44 190 ALA A O 1
ATOM 1538 N N . LEU A 1 191 ? 11.354 -16.714 1.449 1.00 70.88 191 LEU A N 1
ATOM 1539 C CA . LEU A 1 191 ? 11.685 -16.515 0.036 1.00 70.88 191 LEU A CA 1
ATOM 1540 C C . LEU A 1 191 ? 13.076 -17.057 -0.353 1.00 70.88 191 LEU A C 1
ATOM 1542 O O . LEU A 1 191 ? 13.526 -16.822 -1.476 1.00 70.88 191 LEU A O 1
ATOM 1546 N N . GLY A 1 192 ? 13.790 -17.732 0.558 1.00 76.50 192 GLY A N 1
ATOM 1547 C CA . GLY A 1 192 ? 15.159 -18.213 0.329 1.00 76.50 192 GLY A CA 1
ATOM 1548 C C . GLY A 1 192 ? 16.165 -17.081 0.090 1.00 76.50 192 GLY A C 1
ATOM 1549 O O . GLY A 1 192 ? 17.237 -17.294 -0.481 1.00 76.50 192 GLY A O 1
ATOM 1550 N N . CYS A 1 193 ? 15.815 -15.854 0.482 1.00 77.38 193 CYS A N 1
ATOM 1551 C CA . CYS A 1 193 ? 16.672 -14.693 0.339 1.00 77.38 193 CYS A CA 1
ATOM 1552 C C . CYS A 1 193 ? 17.620 -14.638 1.532 1.00 77.38 193 CYS A C 1
ATOM 1554 O O . CYS A 1 193 ? 17.286 -14.095 2.580 1.00 77.38 193 CYS A O 1
ATOM 1556 N N . GLU A 1 194 ? 18.838 -15.147 1.359 1.00 79.81 194 GLU A N 1
ATOM 1557 C CA . GLU A 1 194 ? 19.912 -14.857 2.304 1.00 79.81 194 GLU A CA 1
ATOM 1558 C C . GLU A 1 194 ? 20.200 -13.352 2.260 1.00 79.81 194 GLU A C 1
ATOM 1560 O O . GLU A 1 194 ? 20.802 -12.853 1.307 1.00 79.81 194 GLU A O 1
ATOM 1565 N N . CYS A 1 195 ? 19.749 -12.604 3.260 1.00 78.69 195 CYS A N 1
ATOM 1566 C CA . CYS A 1 195 ? 20.034 -11.182 3.414 1.00 78.69 195 CYS A CA 1
ATOM 1567 C C . CYS A 1 195 ? 21.011 -10.959 4.567 1.00 78.69 195 CYS A C 1
ATOM 1569 O O . CYS A 1 195 ? 21.006 -11.708 5.532 1.00 78.69 195 CYS A O 1
ATOM 1571 N N . LEU A 1 196 ? 21.840 -9.927 4.473 1.00 80.56 196 LEU A N 1
ATOM 1572 C CA . LEU A 1 196 ? 22.507 -9.318 5.618 1.00 80.56 196 LEU A CA 1
ATOM 1573 C C . LEU A 1 196 ? 21.776 -8.034 5.969 1.00 80.56 196 LEU A C 1
ATOM 1575 O O . LEU A 1 196 ? 21.249 -7.358 5.084 1.00 80.56 196 LEU A O 1
ATOM 1579 N N . VAL A 1 197 ? 21.775 -7.681 7.245 1.00 80.00 197 VAL A N 1
ATOM 1580 C CA . VAL A 1 197 ? 21.255 -6.397 7.694 1.00 80.00 197 VAL A CA 1
ATOM 1581 C C . VAL A 1 197 ? 22.429 -5.475 7.972 1.00 80.00 197 VAL A C 1
ATOM 1583 O O . VAL A 1 197 ? 23.321 -5.796 8.755 1.00 80.00 197 VAL A O 1
ATOM 1586 N N . ARG A 1 198 ? 22.440 -4.329 7.296 1.00 80.12 198 ARG A N 1
ATOM 1587 C CA . ARG A 1 198 ? 23.381 -3.242 7.545 1.00 80.12 198 ARG A CA 1
ATOM 1588 C C . ARG A 1 198 ? 22.687 -2.163 8.349 1.00 80.12 198 ARG A C 1
ATOM 1590 O O . ARG A 1 198 ? 21.660 -1.634 7.921 1.00 80.12 198 ARG A O 1
ATOM 1597 N N . ARG A 1 199 ? 23.289 -1.791 9.471 1.00 75.31 199 ARG A N 1
ATOM 1598 C CA . ARG A 1 199 ? 22.899 -0.601 10.221 1.00 75.31 199 ARG A CA 1
ATOM 1599 C C . ARG A 1 199 ? 23.584 0.625 9.622 1.00 75.31 199 ARG A C 1
ATOM 1601 O O . ARG A 1 199 ? 24.792 0.620 9.400 1.00 75.31 199 ARG A O 1
ATOM 1608 N N . ARG A 1 200 ? 22.820 1.681 9.358 1.00 74.94 200 ARG A N 1
ATOM 1609 C CA . ARG A 1 200 ? 23.360 3.004 9.022 1.00 74.94 200 ARG A CA 1
ATOM 1610 C C . ARG A 1 200 ? 23.608 3.834 10.285 1.00 74.94 200 ARG A C 1
ATOM 1612 O O . ARG A 1 200 ? 23.018 3.581 11.333 1.00 74.94 200 ARG A O 1
ATOM 1619 N N . HIS A 1 201 ? 24.425 4.880 10.160 1.00 70.56 201 HIS A N 1
ATOM 1620 C CA . HIS A 1 201 ? 24.689 5.845 11.238 1.00 70.56 201 HIS A CA 1
ATOM 1621 C C . HIS A 1 201 ? 23.437 6.584 11.743 1.00 70.56 201 HIS A C 1
ATOM 1623 O O . HIS A 1 201 ? 23.417 7.030 12.883 1.00 70.56 201 HIS A O 1
ATOM 1629 N N . ASP A 1 202 ? 22.384 6.674 10.928 1.00 70.62 202 ASP A N 1
ATOM 1630 C CA . ASP A 1 202 ? 21.075 7.243 11.283 1.00 70.62 202 ASP A CA 1
ATOM 1631 C C . ASP A 1 202 ? 20.116 6.212 11.919 1.00 70.62 202 ASP A C 1
ATOM 1633 O O . ASP A 1 202 ? 18.924 6.470 12.045 1.00 70.62 202 ASP A O 1
ATOM 1637 N N . ASN A 1 203 ? 20.624 5.039 12.322 1.00 67.25 203 ASN A N 1
ATOM 1638 C CA . ASN A 1 203 ? 19.868 3.885 12.828 1.00 67.25 203 ASN A CA 1
ATOM 1639 C C . ASN A 1 203 ? 18.908 3.225 11.825 1.00 67.25 203 ASN A C 1
ATOM 1641 O O . ASN A 1 203 ? 18.179 2.309 12.208 1.00 67.25 203 ASN A O 1
ATOM 1645 N N . ALA A 1 204 ? 18.937 3.600 10.542 1.00 70.50 204 ALA A N 1
ATOM 1646 C CA . ALA A 1 204 ? 18.175 2.879 9.532 1.00 70.50 204 ALA A CA 1
ATOM 1647 C C . ALA A 1 204 ? 18.749 1.470 9.306 1.00 70.50 204 ALA A C 1
ATOM 1649 O O . ALA A 1 204 ? 19.970 1.267 9.270 1.00 70.50 204 ALA A O 1
ATOM 1650 N N . LEU A 1 205 ? 17.856 0.502 9.103 1.00 76.12 205 LEU A N 1
ATOM 1651 C CA . LEU A 1 205 ? 18.208 -0.868 8.747 1.00 76.12 205 LEU A CA 1
ATOM 1652 C C . LEU A 1 205 ? 18.083 -1.071 7.242 1.00 76.12 205 LEU A C 1
ATOM 1654 O O . LEU A 1 205 ? 17.039 -0.810 6.649 1.00 76.12 205 LEU A O 1
ATOM 1658 N N . ILE A 1 206 ? 19.152 -1.564 6.623 1.00 78.12 206 ILE A N 1
ATOM 1659 C CA . ILE A 1 206 ? 19.177 -1.923 5.207 1.00 78.12 206 ILE A CA 1
ATOM 1660 C C . ILE A 1 206 ? 19.313 -3.435 5.101 1.00 78.12 206 ILE A C 1
ATOM 1662 O O . ILE A 1 206 ? 20.322 -4.000 5.511 1.00 78.12 206 ILE A O 1
ATOM 1666 N N . PHE A 1 207 ? 18.339 -4.083 4.475 1.00 81.25 207 PHE A N 1
ATOM 1667 C CA . PHE A 1 207 ? 18.417 -5.498 4.128 1.00 81.25 207 PHE A CA 1
ATOM 1668 C C . PHE A 1 207 ? 19.087 -5.644 2.759 1.00 81.25 207 PHE A C 1
ATOM 1670 O O . PHE A 1 207 ? 18.582 -5.148 1.752 1.00 81.25 207 PHE A O 1
ATOM 1677 N N . VAL A 1 208 ? 20.236 -6.314 2.711 1.00 77.25 208 VAL A N 1
ATOM 1678 C CA . VAL A 1 208 ? 21.022 -6.514 1.489 1.00 77.25 208 VAL A CA 1
ATOM 1679 C C . VAL A 1 208 ? 21.117 -8.005 1.182 1.00 77.25 208 VAL A C 1
ATOM 1681 O O . VAL A 1 208 ? 21.732 -8.742 1.950 1.00 77.25 208 VAL A O 1
ATOM 1684 N N . PRO A 1 209 ? 20.571 -8.485 0.053 1.00 76.06 209 PRO A N 1
ATOM 1685 C CA . PRO A 1 209 ? 20.776 -9.862 -0.387 1.00 76.06 209 PRO A CA 1
ATOM 1686 C C . PRO A 1 209 ? 22.271 -10.211 -0.509 1.00 76.06 209 PRO A C 1
ATOM 1688 O O . PRO A 1 209 ? 23.015 -9.520 -1.209 1.00 76.06 209 PRO A O 1
ATOM 1691 N N . LYS A 1 210 ? 22.717 -11.324 0.091 1.00 79.06 210 LYS A N 1
ATOM 1692 C CA . LYS A 1 210 ? 24.107 -11.827 0.035 1.00 79.06 210 LYS A CA 1
ATOM 1693 C C . LYS A 1 210 ? 24.612 -11.998 -1.395 1.00 79.06 210 LYS A C 1
ATOM 1695 O O . LYS A 1 210 ? 25.795 -11.802 -1.672 1.00 79.06 210 LYS A O 1
ATOM 1700 N N . GLN A 1 211 ? 23.712 -12.296 -2.330 1.00 74.38 211 GLN A N 1
ATOM 1701 C CA . GLN A 1 211 ? 24.020 -12.416 -3.757 1.00 74.38 211 GLN A CA 1
ATOM 1702 C C . GLN A 1 211 ? 24.592 -11.117 -4.352 1.00 74.38 211 GLN A C 1
ATOM 1704 O O . GLN A 1 211 ? 25.441 -11.169 -5.242 1.00 74.38 211 GLN A O 1
ATOM 1709 N N . LEU A 1 212 ? 24.179 -9.954 -3.833 1.00 69.75 212 LEU A N 1
ATOM 1710 C CA . LEU A 1 212 ? 24.688 -8.648 -4.257 1.00 69.75 212 LEU A CA 1
ATOM 1711 C C . LEU A 1 212 ? 26.054 -8.317 -3.639 1.00 69.75 212 LEU A C 1
ATOM 1713 O O . LEU A 1 212 ? 26.794 -7.511 -4.199 1.00 69.75 212 LEU A O 1
ATOM 1717 N N . LEU A 1 213 ? 26.425 -8.974 -2.537 1.00 70.19 213 LEU A N 1
ATOM 1718 C CA . LEU A 1 213 ? 27.702 -8.765 -1.847 1.00 70.19 213 LEU A CA 1
ATOM 1719 C C . LEU A 1 213 ? 28.860 -9.567 -2.467 1.00 70.19 213 LEU A C 1
ATOM 1721 O O . LEU A 1 213 ? 30.025 -9.232 -2.270 1.00 70.19 213 LEU A O 1
ATOM 1725 N N . ARG A 1 214 ? 28.576 -10.596 -3.279 1.00 59.53 214 ARG A N 1
ATOM 1726 C CA . ARG A 1 214 ? 29.591 -11.523 -3.826 1.00 59.53 214 ARG A CA 1
ATOM 1727 C C . ARG A 1 214 ? 30.448 -10.992 -4.985 1.00 59.53 214 ARG A C 1
ATOM 1729 O O . ARG A 1 214 ? 31.266 -11.735 -5.523 1.00 59.53 214 ARG A O 1
ATOM 1736 N N . ARG A 1 215 ? 30.333 -9.728 -5.393 1.00 56.75 215 ARG A N 1
ATOM 1737 C CA . ARG A 1 215 ? 31.127 -9.186 -6.512 1.00 56.75 215 ARG A CA 1
ATOM 1738 C C . ARG A 1 215 ? 32.145 -8.157 -6.036 1.00 56.75 215 ARG A C 1
ATOM 1740 O O . ARG A 1 215 ? 31.846 -6.972 -6.104 1.00 56.75 215 ARG A O 1
ATOM 1747 N N . LYS A 1 216 ? 33.342 -8.616 -5.623 1.00 51.56 216 LYS A N 1
ATOM 1748 C CA . LYS A 1 216 ? 34.647 -7.911 -5.770 1.00 51.56 216 LYS A CA 1
ATOM 1749 C C . LYS A 1 216 ? 35.850 -8.636 -5.125 1.00 51.56 216 LYS A C 1
ATOM 1751 O O . LYS A 1 216 ? 36.752 -7.989 -4.613 1.00 51.56 216 LYS A O 1
ATOM 1756 N N . SER A 1 217 ? 35.981 -9.955 -5.234 1.00 50.69 217 SER A N 1
ATOM 1757 C CA . SER A 1 217 ? 37.322 -10.561 -5.151 1.00 50.69 217 SER A CA 1
ATOM 1758 C C . SER A 1 217 ? 37.998 -10.446 -6.522 1.00 50.69 217 SER A C 1
ATOM 1760 O O . SER A 1 217 ? 38.055 -11.392 -7.305 1.00 50.69 217 SER A O 1
ATOM 1762 N N . LYS A 1 218 ? 38.487 -9.244 -6.866 1.00 53.94 218 LYS A N 1
ATOM 1763 C CA . LYS A 1 218 ? 39.454 -9.114 -7.966 1.00 53.94 218 LYS A CA 1
ATOM 1764 C C . LYS A 1 218 ? 40.708 -9.869 -7.532 1.00 53.94 218 LYS A C 1
ATOM 1766 O O . LYS A 1 218 ? 41.409 -9.432 -6.625 1.00 53.94 218 LYS A O 1
ATOM 1771 N N . LYS A 1 219 ? 40.942 -11.012 -8.177 1.00 49.59 219 LYS A N 1
ATOM 1772 C CA . LYS A 1 219 ? 42.185 -11.784 -8.140 1.00 49.59 219 LYS A CA 1
ATOM 1773 C C . LYS A 1 219 ? 43.355 -10.800 -8.278 1.00 49.59 219 LYS A C 1
ATOM 1775 O O . LYS A 1 219 ? 43.450 -10.101 -9.288 1.00 49.59 219 LYS A O 1
ATOM 1780 N N . LYS A 1 220 ? 44.171 -10.674 -7.231 1.00 48.09 220 LYS A N 1
ATOM 1781 C CA . LYS A 1 220 ? 45.420 -9.904 -7.262 1.00 48.09 220 LYS A CA 1
ATOM 1782 C C . LYS A 1 220 ? 46.298 -10.579 -8.331 1.00 48.09 220 LYS A C 1
ATOM 1784 O O . LYS A 1 220 ? 46.446 -11.796 -8.246 1.00 48.09 220 LYS A O 1
ATOM 1789 N N . PRO A 1 221 ? 46.785 -9.883 -9.371 1.00 46.00 221 PRO A N 1
ATOM 1790 C CA . PRO A 1 221 ? 47.739 -10.495 -10.283 1.00 46.00 221 PRO A CA 1
ATOM 1791 C C . PRO A 1 221 ? 49.018 -10.785 -9.493 1.00 46.00 221 PRO A C 1
ATOM 1793 O O . PRO A 1 221 ? 49.535 -9.894 -8.813 1.00 46.00 221 PRO A O 1
ATOM 1796 N N . ASP A 1 222 ? 49.482 -12.031 -9.548 1.00 50.72 222 ASP A N 1
ATOM 1797 C CA . ASP A 1 222 ? 50.792 -12.422 -9.040 1.00 50.72 222 ASP A CA 1
ATOM 1798 C C . ASP A 1 222 ? 51.856 -11.652 -9.825 1.00 50.72 222 ASP A C 1
ATOM 1800 O O . ASP A 1 222 ? 52.175 -11.977 -10.967 1.00 50.72 222 ASP A O 1
ATOM 1804 N N . HIS A 1 223 ? 52.394 -10.595 -9.221 1.00 48.25 223 HIS A N 1
ATOM 1805 C CA . HIS A 1 223 ? 53.674 -10.044 -9.636 1.00 48.25 223 HIS A CA 1
ATOM 1806 C C . HIS A 1 223 ? 54.763 -10.897 -8.989 1.00 48.25 223 HIS A C 1
ATOM 1808 O O . HIS A 1 223 ? 55.227 -10.613 -7.887 1.00 48.25 223 HIS A O 1
ATOM 1814 N N . SER A 1 224 ? 55.146 -11.970 -9.680 1.00 52.53 224 SER A N 1
ATOM 1815 C CA . SER A 1 224 ? 56.404 -12.664 -9.433 1.00 52.53 224 SER A CA 1
ATOM 1816 C C . SER A 1 224 ? 57.561 -11.692 -9.680 1.00 52.53 224 SER A C 1
ATOM 1818 O O . SER A 1 224 ? 57.739 -11.191 -10.792 1.00 52.53 224 SER A O 1
ATOM 1820 N N . LEU A 1 225 ? 58.308 -11.411 -8.614 1.00 47.19 225 LEU A N 1
ATOM 1821 C CA . LEU A 1 225 ? 59.573 -10.685 -8.604 1.00 47.19 225 LEU A CA 1
ATOM 1822 C C . LEU A 1 225 ? 60.590 -11.399 -9.503 1.00 47.19 225 LEU A C 1
ATOM 1824 O O . LEU A 1 225 ? 60.934 -12.552 -9.258 1.00 47.19 225 LEU A O 1
ATOM 1828 N N . ALA A 1 226 ? 61.078 -10.704 -10.529 1.00 47.81 226 ALA A N 1
ATOM 1829 C CA . ALA A 1 226 ? 62.320 -11.058 -11.197 1.00 47.81 226 ALA A CA 1
ATOM 1830 C C . ALA A 1 226 ? 63.472 -10.428 -10.401 1.00 47.81 226 ALA A C 1
ATOM 1832 O O . ALA A 1 226 ? 63.647 -9.209 -10.404 1.00 47.81 226 ALA A O 1
ATOM 1833 N N . GLU A 1 227 ? 64.226 -11.263 -9.691 1.00 46.31 227 GLU A N 1
ATOM 1834 C CA . GLU A 1 227 ? 65.512 -10.902 -9.100 1.00 46.31 227 GLU A CA 1
ATOM 1835 C C . GLU A 1 227 ? 66.530 -10.673 -10.226 1.00 46.31 227 GLU A C 1
ATOM 1837 O O . GLU A 1 227 ? 67.017 -11.608 -10.857 1.00 46.31 227 GLU A O 1
ATOM 1842 N N . GLY A 1 228 ? 66.836 -9.406 -10.505 1.00 47.91 228 GLY A N 1
ATOM 1843 C CA . GLY A 1 228 ? 67.975 -9.020 -11.332 1.00 47.91 228 GLY A CA 1
ATOM 1844 C C . GLY A 1 228 ? 69.235 -8.947 -10.476 1.00 47.91 228 GLY A C 1
ATOM 1845 O O . GLY A 1 228 ? 69.446 -7.965 -9.767 1.00 47.91 228 GLY A O 1
ATOM 1846 N N . GLN A 1 229 ? 70.073 -9.981 -10.546 1.00 46.31 229 GLN A N 1
ATOM 1847 C CA . GLN A 1 229 ? 71.446 -9.948 -10.048 1.00 46.31 229 GLN A CA 1
ATOM 1848 C C . GLN A 1 229 ? 72.271 -8.979 -10.905 1.00 46.31 229 GLN A C 1
ATOM 1850 O O . GLN A 1 229 ? 72.455 -9.207 -12.097 1.00 46.31 229 GLN A O 1
ATOM 1855 N N . ASN A 1 230 ? 72.790 -7.910 -10.300 1.00 46.53 230 ASN A N 1
ATOM 1856 C CA . ASN A 1 230 ? 73.782 -7.037 -10.925 1.00 46.53 230 ASN A CA 1
ATOM 1857 C C . ASN A 1 230 ? 75.169 -7.428 -10.391 1.00 46.53 230 ASN A C 1
ATOM 1859 O O . ASN A 1 230 ? 75.570 -7.008 -9.305 1.00 46.53 230 ASN A O 1
ATOM 1863 N N . GLN A 1 231 ? 75.882 -8.276 -11.137 1.00 50.03 231 GLN A N 1
ATOM 1864 C CA . GLN A 1 231 ? 77.321 -8.488 -10.971 1.00 50.03 231 GLN A CA 1
ATOM 1865 C C . GLN A 1 231 ? 78.064 -7.463 -11.829 1.00 50.03 231 GLN A C 1
ATOM 1867 O O . GLN A 1 231 ? 78.128 -7.585 -13.049 1.00 50.03 231 GLN A O 1
ATOM 1872 N N . SER A 1 232 ? 78.655 -6.463 -11.182 1.00 52.44 232 SER A N 1
ATOM 1873 C CA . SER A 1 232 ? 79.626 -5.570 -11.810 1.00 52.44 232 SER A CA 1
ATOM 1874 C C . SER A 1 232 ? 81.014 -6.204 -11.726 1.00 52.44 232 SER A C 1
ATOM 1876 O O . SER A 1 232 ? 81.713 -6.061 -10.726 1.00 52.44 232 SER A O 1
ATOM 1878 N N . GLN A 1 233 ? 81.417 -6.902 -12.786 1.00 50.12 233 GLN A N 1
ATOM 1879 C CA . GLN A 1 233 ? 82.822 -7.069 -13.149 1.00 50.12 233 GLN A CA 1
ATOM 1880 C C . GLN A 1 233 ? 83.095 -6.133 -14.325 1.00 50.12 233 GLN A C 1
ATOM 1882 O O . GLN A 1 233 ? 82.473 -6.280 -15.372 1.00 50.12 233 GLN A O 1
ATOM 1887 N N . ASN A 1 234 ? 84.045 -5.206 -14.192 1.00 55.06 234 ASN A N 1
ATOM 1888 C CA . ASN A 1 234 ? 84.906 -4.935 -15.333 1.00 55.06 234 ASN A CA 1
ATOM 1889 C C . ASN A 1 234 ? 86.294 -4.468 -14.905 1.00 55.06 234 ASN A C 1
ATOM 1891 O O . ASN A 1 234 ? 86.457 -3.592 -14.056 1.00 55.06 234 ASN A O 1
ATOM 1895 N N . GLN A 1 235 ? 87.270 -5.144 -15.495 1.00 53.53 235 GLN A N 1
ATOM 1896 C CA . GLN A 1 235 ? 88.697 -4.999 -15.295 1.00 53.53 235 GLN A CA 1
ATOM 1897 C C . GLN A 1 235 ? 89.264 -3.927 -16.237 1.00 53.53 235 GLN A C 1
ATOM 1899 O O . GLN A 1 235 ? 88.800 -3.755 -17.359 1.00 53.53 235 GLN A O 1
ATOM 1904 N N . ASN A 1 236 ? 90.294 -3.246 -15.738 1.00 56.31 236 ASN A N 1
ATOM 1905 C CA . ASN A 1 236 ? 91.503 -2.756 -16.405 1.00 56.31 236 ASN A CA 1
ATOM 1906 C C . ASN A 1 236 ? 91.586 -2.817 -17.943 1.00 56.31 236 ASN A C 1
ATOM 1908 O O . ASN A 1 236 ? 91.640 -3.903 -18.514 1.00 56.31 236 ASN A O 1
ATOM 1912 N N . HIS A 1 237 ? 91.926 -1.681 -18.560 1.00 52.44 237 HIS A N 1
ATOM 1913 C CA . HIS A 1 237 ? 92.996 -1.666 -19.559 1.00 52.44 237 HIS A CA 1
ATOM 1914 C C . HIS A 1 237 ? 93.845 -0.395 -19.467 1.00 52.44 237 HIS A C 1
ATOM 1916 O O . HIS A 1 237 ? 93.334 0.715 -19.348 1.00 52.44 237 HIS A O 1
ATOM 1922 N N . ALA A 1 238 ? 95.155 -0.635 -19.467 1.00 55.66 238 ALA A N 1
ATOM 1923 C CA . ALA A 1 238 ? 96.238 0.327 -19.557 1.00 55.66 238 ALA A CA 1
ATOM 1924 C C . ALA A 1 238 ? 96.530 0.654 -21.029 1.00 55.66 238 ALA A C 1
ATOM 1926 O O . ALA A 1 238 ? 96.307 -0.189 -21.902 1.00 55.66 238 ALA A O 1
ATOM 1927 N N . GLY A 1 239 ? 97.076 1.846 -21.262 1.00 58.62 239 GLY A N 1
ATOM 1928 C CA . GLY A 1 239 ? 97.554 2.346 -22.550 1.00 58.62 239 GLY A CA 1
ATOM 1929 C C . GLY A 1 239 ? 97.754 3.845 -22.484 1.00 58.62 239 GLY A C 1
ATOM 1930 O O . GLY A 1 239 ? 96.743 4.551 -22.674 1.00 58.62 239 GLY A O 1
#

Radius of gyration: 27.79 Å; Cα contacts (8 Å, |Δi|>4): 255; chains: 1; bounding box: 116×34×61 Å

Solvent-accessible surface area (backbone atoms only — not comparable to full-atom values): 15516 Å² total; per-residue (Å²): 131,55,62,67,56,55,51,50,50,45,71,77,38,50,39,81,81,50,65,86,50,75,60,83,39,80,42,69,59,42,73,54,96,94,42,71,40,54,31,39,34,30,42,95,83,28,38,38,44,34,43,75,40,87,48,63,62,54,77,71,59,54,56,53,56,51,51,51,50,53,54,52,52,73,74,37,88,84,64,50,73,42,39,35,44,35,14,63,37,76,51,81,78,56,66,62,36,49,84,74,56,32,42,76,43,66,55,75,86,81,70,81,68,92,67,91,72,76,77,74,81,75,79,76,77,82,89,79,93,80,87,85,90,82,92,73,94,75,82,86,73,84,82,79,77,75,81,75,84,68,85,64,69,97,83,70,62,78,36,49,54,71,57,40,73,73,32,76,68,43,69,76,44,56,73,68,54,40,51,50,54,52,50,52,48,51,52,36,52,75,70,71,45,60,44,35,33,35,63,44,97,84,70,48,77,42,82,41,50,47,82,75,68,71,79,76,84,73,77,76,78,84,78,77,82,79,84,78,84,82,80,89,79,86,82,90,84,89,134

Nearest PDB structures (foldseek):
  2vld-assembly1_B  TM=8.454E-01  e=6.604E-07  Pyrococcus abyssi
  1xmx-assembly1_A  TM=5.335E-01  e=5.426E-03  Vibrio cholerae
  6wan-assembly6_F  TM=6.146E-01  e=3.250E-02  Acinetobacter baumannii
  6vm5-assembly1_A  TM=5.734E-01  e=7.954E-02  Faucicola osloensis
  6wan-assembly2_B  TM=4.923E-01  e=3.937E-02  Acinetobacter baumannii

pLDDT: mean 72.68, std 22.03, range [25.7, 98.06]

Sequence (239 aa):
MLERDIQEYFFENPQVIFKTKEPKQKAKEYSINGKRIDLLFLVDDIYFIIELKRVPLAREHIGQVLEYYCMLKDEMDEPNLRMILAAPKIPGWAKHLKDIGIECSQIKGIGQESGPYLVEPEYPPTCGATSPTFTKKRTKPPSIVNPKLELGEKGEEWIEPVALIESEFIRCFSPATQRSITEIIKILNALGCECLVRRRHDNALIFVPKQLLRRKSKKKPDHSLAEGQNQSQNQNHAG

Foldseek 3Di:
DDQVVVLVCCQVCVCLVVVPWDFPDKDAQDDFPNDTQGIWTHTPQEIEGEHEDAAEDDPVVVVVQVVVVLRCPVVDDDGRYAYEYEYQHYDPVCVCVVVVRYHYHHDPDDDPPPDDDDDDPPPDDDDDDDDDDDDDDDDDDPDPDDPPPDPDDPPKDKAF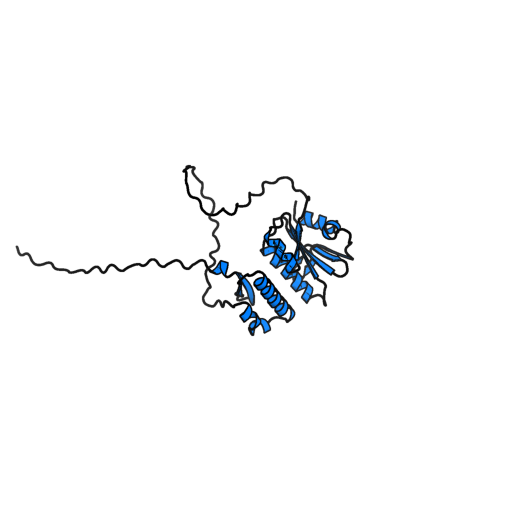LVRVLVDPLLVPDDPSVSVVSVSVSVSCVVVVFRWIWTQDPVRDTDTHGVVVVPPDPPPDPDPDDDDDDDDDDDDDDDD

Secondary structure (DSSP, 8-state):
--HHHHHHHHHH-THHHHTT---SEEEEEEEETTEEEEEEEEETTEEEEEEE-SS---THHHHHHHHHHHHHHHHSSS--EEEEEEES---GGGGGGGGGTEEEEE--SSS----------PPPPS------------PPPP--------S--TTPPEE-HHHHHHSHHHHTS-HHHHHHHHHHHHHHHHTT--EEEEEPTTS-EEEEEHHHH--------------------------